Protein 3HCT (pdb70)

InterPro domains:
  IPR001293 Zinc finger, TRAF-type [PF02176] (204-261)
  IPR001293 Zinc finger, TRAF-type [PS50145] (151-192)
  IPR001293 Zinc finger, TRAF-type [PS50145] (204-258)
  IPR001841 Zinc finger, RING-type [PF13923] (69-107)
  IPR001841 Zinc finger, RING-type [PS50089] (70-109)
  IPR001841 Zinc finger, RING-type [SM00184] (70-108)
  IPR002083 MATH/TRAF domain [PS50144] (350-499)
  IPR002083 MATH/TRAF domain [SM00061] (355-482)
  IPR008974 TRAF-like [G3DSA:2.60.210.10] (304-502)
  IPR012227 TNF receptor-associated factor TRAF, metazoa [PIRSF015614] (44-505)
  IPR013083 Zinc finger, RING/FYVE/PHD-type [G3DSA:3.30.40.10] (50-160)
  IPR013083 Zinc finger, RING/FYVE/PHD-type [G3DSA:3.30.40.10] (161-210)
  IPR013083 Zinc finger, RING/FYVE/PHD-type [G3DSA:3.30.40.10] (211-270)
  IPR017907 Zinc finger, RING-type, conserved site [PS00518] (85-94)
  IPR027139 TNF receptor-associated factor 6, C3HC3D-type RING zinc finger [cd16643] (67-124)
  IPR037309 TNF receptor-associated factor 6, MATH domain [cd03776] (351-500)
  IPR041310 TNF receptor-associated factor 6, zinc finger 2 [PF18048] (157-183)
  IPR049342 TRAF1-6, MATH domain [PF21355] (373-496)

Sequence (252 aa):
QGYDVEFDPPLESKYECPICLMALREAVQTPCGHRFCKACIIKSIRDAGHKCPVDNEILLENQLFPDNFAKREILSLMVKCPNEGCLHKMELRHLEDHQAHCEFLPRRIIKETQRLLAEPVPGIKAEPDESNARYFHVVIAGPQDSPFEGGTFKLELFLPEEYPMAAPKVRFMTKIYHPNVDKLGRICLDILKDKWSPALQIRTVLLSIQALLSAPNPDDPLANDVAEQWKTNEAQAIETARAWTRLYAMNN

Structure (mmCIF, N/CA/C/O backbone):
data_3HCT
#
_entry.id   3HCT
#
_cell.length_a   38.985
_cell.length_b   42.798
_cell.length_c   49.118
_cell.angle_alpha   104.610
_cell.angle_beta   99.590
_cell.angle_gamma   108.600
#
_symmetry.space_group_name_H-M   'P 1'
#
loop_
_entity.id
_entity.type
_entity.pdbx_description
1 polymer 'TNF receptor-associated factor 6'
2 polymer 'Ubiquitin-conjugating enzyme E2 N'
3 non-polymer 'ZINC ION'
4 water water
#
loop_
_atom_site.group_PDB
_atom_site.id
_atom_site.type_symbol
_atom_site.label_atom_id
_atom_site.label_alt_id
_atom_site.label_comp_id
_atom_site.label_asym_id
_atom_site.label_entity_id
_atom_site.label_seq_id
_atom_site.pdbx_PDB_ins_code
_atom_site.Cartn_x
_atom_site.Cartn_y
_atom_site.Cartn_z
_atom_site.occupancy
_atom_site.B_iso_or_equiv
_atom_site.auth_seq_id
_atom_site.auth_comp_id
_atom_site.auth_asym_id
_atom_site.auth_atom_id
_atom_site.pdbx_PDB_model_num
ATOM 1 N N . GLN A 1 5 ? -20.744 19.887 18.932 1.00 45.18 54 GLN A N 1
ATOM 2 C CA . GLN A 1 5 ? -20.720 18.925 20.064 1.00 45.00 54 GLN A CA 1
ATOM 3 C C . GLN A 1 5 ? -20.312 17.521 19.618 1.00 43.80 54 GLN A C 1
ATOM 4 O O . GLN A 1 5 ? -20.738 16.529 20.208 1.00 44.64 54 GLN A O 1
ATOM 10 N N . GLY A 1 6 ? -19.490 17.442 18.575 1.00 41.08 55 GLY A N 1
ATOM 11 C CA . GLY A 1 6 ? -19.028 16.153 18.094 1.00 39.84 55 GLY A CA 1
ATOM 12 C C . GLY A 1 6 ? -17.814 15.690 18.884 1.00 39.49 55 GLY A C 1
ATOM 13 O O . GLY A 1 6 ? -17.454 16.301 19.891 1.00 40.10 55 GLY A O 1
ATOM 14 N N . TYR A 1 7 ? -17.172 14.620 18.428 1.00 39.63 56 TYR A N 1
ATOM 15 C CA . TYR A 1 7 ? -15.998 14.082 19.112 1.00 39.03 56 TYR A CA 1
ATOM 16 C C . TYR A 1 7 ? -14.755 14.927 18.865 1.00 39.58 56 TYR A C 1
ATOM 17 O O . TYR A 1 7 ? -14.200 14.926 17.765 1.00 38.50 56 TYR A O 1
ATOM 26 N N . ASP A 1 8 ? -14.312 15.633 19.901 1.00 39.69 57 ASP A N 1
ATOM 27 C CA . ASP A 1 8 ? -13.138 16.489 19.786 1.00 41.45 57 ASP A CA 1
ATOM 28 C C . ASP A 1 8 ? -11.853 15.823 20.280 1.00 41.96 57 ASP A C 1
ATOM 29 O O . ASP A 1 8 ? -11.353 16.115 21.370 1.00 40.99 57 ASP A O 1
ATOM 34 N N . VAL A 1 9 ? -11.333 14.921 19.456 1.00 42.48 58 VAL A N 1
ATOM 35 C CA . VAL A 1 9 ? -10.100 14.197 19.740 1.00 44.17 58 VAL A CA 1
ATOM 36 C C . VAL A 1 9 ? -9.436 13.990 18.390 1.00 45.44 58 VAL A C 1
ATOM 37 O O . VAL A 1 9 ? -10.113 14.003 17.364 1.00 45.49 58 VAL A O 1
ATOM 41 N N . GLU A 1 10 ? -8.120 13.809 18.366 1.00 47.43 59 GLU A N 1
ATOM 42 C CA . GLU A 1 10 ? -7.463 13.604 17.083 1.00 48.92 59 GLU A CA 1
ATOM 43 C C . GLU A 1 10 ? -7.411 12.127 16.723 1.00 48.11 59 GLU A C 1
ATOM 44 O O . GLU A 1 10 ? -6.959 11.293 17.508 1.00 49.60 59 GLU A O 1
ATOM 50 N N . PHE A 1 11 ? -7.900 11.816 15.527 1.00 45.46 60 PHE A N 1
ATOM 51 C CA . PHE A 1 11 ? -7.939 10.452 15.023 1.00 44.67 60 PHE A CA 1
ATOM 52 C C . PHE A 1 11 ? -6.641 10.086 14.312 1.00 45.21 60 PHE A C 1
ATOM 53 O O . PHE A 1 11 ? -5.863 10.959 13.932 1.00 45.12 60 PHE A O 1
ATOM 61 N N . ASP A 1 12 ? -6.417 8.790 14.134 1.00 46.34 61 ASP A N 1
ATOM 62 C CA . ASP A 1 12 ? -5.218 8.305 13.467 1.00 48.03 61 ASP A CA 1
ATOM 63 C C . ASP A 1 12 ? -5.521 7.076 12.621 1.00 47.48 61 ASP A C 1
ATOM 64 O O . ASP A 1 12 ? -5.817 6.007 13.149 1.00 48.53 61 ASP A O 1
ATOM 69 N N . PRO A 1 13 ? -5.446 7.213 11.288 1.00 47.62 62 PRO A N 1
ATOM 70 C CA . PRO A 1 13 ? -5.097 8.446 10.573 1.00 47.56 62 PRO A CA 1
ATOM 71 C C . PRO A 1 13 ? -6.170 9.527 10.701 1.00 47.54 62 PRO A C 1
ATOM 72 O O . PRO A 1 13 ? -7.211 9.308 11.325 1.00 49.38 62 PRO A O 1
ATOM 76 N N . PRO A 1 14 ? -5.921 10.713 10.123 1.00 45.25 63 PRO A N 1
ATOM 77 C CA . PRO A 1 14 ? -6.879 11.818 10.182 1.00 43.30 63 PRO A CA 1
ATOM 78 C C . PRO A 1 14 ? -8.317 11.393 9.879 1.00 40.90 63 PRO A C 1
ATOM 79 O O . PRO A 1 14 ? -8.557 10.466 9.104 1.00 39.91 63 PRO A O 1
ATOM 83 N N . LEU A 1 15 ? -9.268 12.074 10.509 1.00 39.21 64 LEU A N 1
ATOM 84 C CA . LEU A 1 15 ? -10.684 11.783 10.310 1.00 37.14 64 LEU A CA 1
ATOM 85 C C . LEU A 1 15 ? -11.065 12.050 8.861 1.00 36.42 64 LEU A C 1
ATOM 86 O O . LEU A 1 15 ? -10.804 13.133 8.336 1.00 36.52 64 LEU A O 1
ATOM 91 N N . GLU A 1 16 ? -11.668 11.061 8.212 1.00 35.70 65 GLU A N 1
ATOM 92 C CA . GLU A 1 16 ? -12.107 11.238 6.838 1.00 36.47 65 GLU A CA 1
ATOM 93 C C . GLU A 1 16 ? -13.249 12.248 6.875 1.00 35.86 65 GLU A C 1
ATOM 94 O O . GLU A 1 16 ? -14.059 12.242 7.809 1.00 31.79 65 GLU A O 1
ATOM 100 N N . SER A 1 17 ? -13.317 13.103 5.860 1.00 34.14 66 SER A N 1
ATOM 101 C CA . SER A 1 17 ? -14.353 14.125 5.796 1.00 34.14 66 SER A CA 1
ATOM 102 C C . SER A 1 17 ? -15.762 13.542 5.893 1.00 33.04 66 SER A C 1
ATOM 103 O O . SER A 1 17 ? -16.661 14.169 6.453 1.00 30.06 66 SER A O 1
ATOM 106 N N . LYS A 1 18 ? -15.941 12.336 5.357 1.00 32.42 67 LYS A N 1
ATOM 107 C CA . LYS A 1 18 ? -17.239 11.666 5.371 1.00 32.66 67 LYS A CA 1
ATOM 108 C C . LYS A 1 18 ? -17.829 11.603 6.776 1.00 31.78 67 LYS A C 1
ATOM 109 O O . LYS A 1 18 ? -19.045 11.652 6.940 1.00 31.07 67 LYS A O 1
ATOM 115 N N . TYR A 1 19 ? -16.967 11.483 7.783 1.00 29.73 68 TYR A N 1
ATOM 116 C CA . TYR A 1 19 ? -17.422 11.406 9.165 1.00 28.55 68 TYR A CA 1
ATOM 117 C C . TYR A 1 19 ? -17.295 12.737 9.899 1.00 27.07 68 TYR A C 1
ATOM 118 O O . TYR A 1 19 ? -17.502 12.805 11.109 1.00 26.61 68 TYR A O 1
ATOM 127 N N . GLU A 1 20 ? -16.944 13.797 9.186 1.00 26.57 69 GLU A N 1
ATOM 128 C CA . GLU A 1 20 ? -16.810 15.096 9.841 1.00 25.96 69 GLU A CA 1
ATOM 129 C C . GLU A 1 20 ? -18.132 15.860 9.776 1.00 24.43 69 GLU A C 1
ATOM 130 O O . GLU A 1 20 ? -18.717 15.995 8.709 1.00 23.41 69 GLU A O 1
ATOM 136 N N . CYS A 1 21 ? -18.601 16.349 10.923 1.00 23.35 70 CYS A N 1
ATOM 137 C CA . CYS A 1 21 ? -19.843 17.113 10.977 1.00 21.39 70 CYS A CA 1
ATOM 138 C C . CYS A 1 21 ? -19.579 18.488 10.349 1.00 21.83 70 CYS A C 1
ATOM 139 O O . CYS A 1 21 ? -18.642 19.184 10.743 1.00 20.92 70 CYS A O 1
ATOM 142 N N . PRO A 1 22 ? -20.387 18.890 9.348 1.00 23.12 71 PRO A N 1
ATOM 143 C CA . PRO A 1 22 ? -20.170 20.200 8.721 1.00 22.44 71 PRO A CA 1
ATOM 144 C C . PRO A 1 22 ? -20.474 21.390 9.636 1.00 22.84 71 PRO A C 1
ATOM 145 O O . PRO A 1 22 ? -20.130 22.527 9.312 1.00 23.08 71 PRO A O 1
ATOM 149 N N . ILE A 1 23 ? -21.125 21.133 10.768 1.00 24.35 72 ILE A N 1
ATOM 150 C CA . ILE A 1 23 ? -21.483 22.205 11.699 1.00 25.69 72 ILE A CA 1
ATOM 151 C C . ILE A 1 23 ? -20.414 22.457 12.760 1.00 25.52 72 ILE A C 1
ATOM 152 O O . ILE A 1 23 ? -19.949 23.582 12.933 1.00 24.98 72 ILE A O 1
ATOM 157 N N . CYS A 1 24 ? -20.014 21.409 13.466 1.00 23.99 73 CYS A N 1
ATOM 158 C CA . CYS A 1 24 ? -19.023 21.571 14.518 1.00 25.72 73 CYS A CA 1
ATOM 159 C C . CYS A 1 24 ? -17.604 21.236 14.063 1.00 24.62 73 CYS A C 1
ATOM 160 O O . CYS A 1 24 ? -16.645 21.589 14.728 1.00 26.87 73 CYS A O 1
ATOM 163 N N . LEU A 1 25 ? -17.490 20.570 12.922 1.00 24.39 74 LEU A N 1
ATOM 164 C CA . LEU A 1 25 ? -16.206 20.149 12.360 1.00 26.58 74 LEU A CA 1
ATOM 165 C C . LEU A 1 25 ? -15.520 19.049 13.170 1.00 28.19 74 LEU A C 1
ATOM 166 O O . LEU A 1 25 ? -14.310 18.840 13.049 1.00 27.49 74 LEU A O 1
ATOM 171 N N . MET A 1 26 ? -16.303 18.348 13.986 1.00 27.98 75 MET A N 1
ATOM 172 C CA . MET A 1 26 ? -15.797 17.245 14.798 1.00 28.90 75 MET A CA 1
ATOM 173 C C . MET A 1 26 ? -16.413 15.937 14.295 1.00 28.82 75 MET A C 1
ATOM 174 O O . MET A 1 26 ? -17.339 15.947 13.480 1.00 27.78 75 MET A O 1
ATOM 179 N N . ALA A 1 27 ? -15.908 14.813 14.794 1.00 27.94 76 ALA A N 1
ATOM 180 C CA . ALA A 1 27 ? -16.421 13.508 14.391 1.00 26.63 76 ALA A CA 1
ATOM 181 C C . ALA A 1 27 ? -17.875 13.409 14.832 1.00 23.69 76 ALA A C 1
ATOM 182 O O . ALA A 1 27 ? -18.220 13.762 15.952 1.00 25.64 76 ALA A O 1
ATOM 184 N N . LEU A 1 28 ? -18.725 12.933 13.936 1.00 24.63 77 LEU A N 1
ATOM 185 C CA . LEU A 1 28 ? -20.151 12.796 14.210 1.00 24.35 77 LEU A CA 1
ATOM 186 C C . LEU A 1 28 ? -20.470 12.097 15.532 1.00 25.24 77 LEU A C 1
ATOM 187 O O . LEU A 1 28 ? -20.057 10.960 15.748 1.00 25.34 77 LEU A O 1
ATOM 192 N N . ARG A 1 29 ? -21.202 12.785 16.409 1.00 26.57 78 ARG A N 1
ATOM 193 C CA . ARG A 1 29 ? -21.618 12.223 17.691 1.00 28.25 78 ARG A CA 1
ATOM 194 C C . ARG A 1 29 ? -23.122 11.967 17.567 1.00 29.11 78 ARG A C 1
ATOM 195 O O . ARG A 1 29 ? -23.906 12.903 17.361 1.00 28.67 78 ARG A O 1
ATOM 203 N N . GLU A 1 30 ? -23.510 10.701 17.696 1.00 28.50 79 GLU A N 1
ATOM 204 C CA . 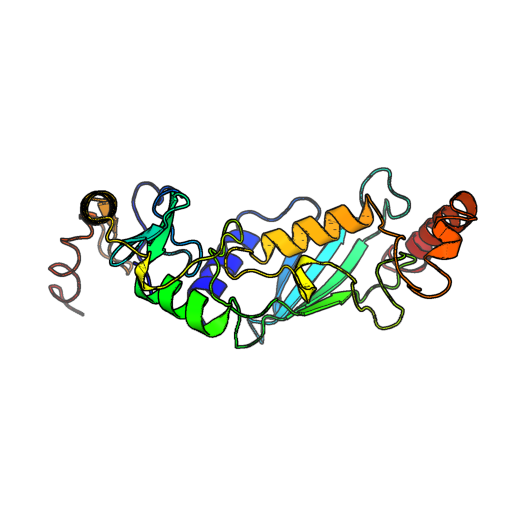GLU A 1 30 ? -24.902 10.284 17.548 1.00 29.53 79 GLU A CA 1
ATOM 205 C C . GLU A 1 30 ? -25.317 10.727 16.154 1.00 27.66 79 GLU A C 1
ATOM 206 O O . GLU A 1 30 ? -26.268 11.492 15.969 1.00 27.66 79 GLU A O 1
ATOM 212 N N . ALA A 1 31 ? -24.571 10.233 15.176 1.00 25.24 80 ALA A N 1
ATOM 213 C CA . ALA A 1 31 ? -24.780 10.566 13.778 1.00 25.73 80 ALA A CA 1
ATOM 214 C C . ALA A 1 31 ? -26.197 10.354 13.275 1.00 25.17 80 ALA A C 1
ATOM 215 O O . ALA A 1 31 ? -26.844 9.348 13.578 1.00 25.26 80 ALA A O 1
ATOM 217 N N . VAL A 1 32 ? -26.666 11.329 12.505 1.00 23.63 81 VAL A N 1
ATOM 218 C CA . VAL A 1 32 ? -27.981 11.271 11.893 1.00 25.01 81 VAL A CA 1
ATOM 219 C C . VAL A 1 32 ? -27.746 11.645 10.438 1.00 24.73 81 VAL A C 1
ATOM 220 O O . VAL A 1 32 ? -26.742 12.280 10.112 1.00 24.60 81 VAL A O 1
ATOM 224 N N . GLN A 1 33 ? -28.659 11.236 9.567 1.00 24.45 82 GLN A N 1
ATOM 225 C CA . GLN A 1 33 ? -28.534 11.523 8.148 1.00 25.60 82 GLN A CA 1
ATOM 226 C C . GLN A 1 33 ? -29.836 12.128 7.650 1.00 24.93 82 GLN A C 1
ATOM 227 O O . GLN A 1 33 ? -30.894 11.929 8.249 1.00 23.83 82 GLN A O 1
ATOM 233 N N . THR A 1 34 ? -29.756 12.877 6.560 1.00 23.38 83 THR A N 1
ATOM 234 C CA . THR A 1 34 ? -30.942 13.501 6.015 1.00 23.30 83 THR A CA 1
ATOM 235 C C . THR A 1 34 ? -31.407 12.778 4.758 1.00 24.20 83 THR A C 1
ATOM 236 O O . THR A 1 34 ? -30.678 11.971 4.187 1.00 20.06 83 THR A O 1
ATOM 240 N N . PRO A 1 35 ? -32.649 13.041 4.328 1.00 25.17 84 PRO A N 1
ATOM 241 C CA . PRO A 1 35 ? -33.160 12.391 3.119 1.00 25.73 84 PRO A CA 1
ATOM 242 C C . PRO A 1 35 ? -32.264 12.736 1.921 1.00 24.75 84 PRO A C 1
ATOM 243 O O . PRO A 1 35 ? -32.152 11.962 0.972 1.00 25.71 84 PRO A O 1
ATOM 247 N N . CYS A 1 36 ? -31.616 13.895 1.981 1.00 24.90 85 CYS A N 1
ATOM 248 C CA . CYS A 1 36 ? -30.730 14.327 0.899 1.00 25.53 85 CYS A CA 1
ATOM 249 C C . CYS A 1 36 ? -29.322 13.745 0.995 1.00 25.37 85 CYS A C 1
ATOM 250 O O . CYS A 1 36 ? -28.419 14.161 0.265 1.00 24.17 85 CYS A O 1
ATOM 253 N N . GLY A 1 37 ? -29.145 12.779 1.896 1.00 25.73 86 GLY A N 1
ATOM 254 C CA . GLY A 1 37 ? -27.861 12.113 2.049 1.00 24.06 86 GLY A CA 1
ATOM 255 C C . GLY A 1 37 ? -26.768 12.745 2.895 1.00 24.42 86 GLY A C 1
ATOM 256 O O . GLY A 1 37 ? -25.633 12.265 2.883 1.00 26.53 86 GLY A O 1
ATOM 257 N N . HIS A 1 38 ? -27.069 13.804 3.636 1.00 23.12 87 HIS A N 1
ATOM 258 C CA . HIS A 1 38 ? -26.026 14.425 4.448 1.00 20.83 87 HIS A CA 1
ATOM 259 C C . HIS A 1 38 ? -26.051 14.017 5.920 1.00 20.34 87 HIS A C 1
ATOM 260 O O . HIS A 1 38 ? -27.107 13.727 6.478 1.00 20.57 87 HIS A O 1
ATOM 267 N N . ARG A 1 39 ? -24.867 13.979 6.530 1.00 22.29 88 ARG A N 1
ATOM 268 C CA . ARG A 1 39 ? -24.707 13.568 7.925 1.00 22.99 88 ARG A CA 1
ATOM 269 C C . ARG A 1 39 ? -24.281 14.680 8.884 1.00 20.74 88 ARG A C 1
ATOM 270 O O . ARG A 1 39 ? -23.501 15.568 8.533 1.00 21.09 88 ARG A O 1
ATOM 278 N N . PHE A 1 40 ? -24.771 14.586 10.114 1.00 20.45 89 PHE A N 1
ATOM 279 C CA . PHE A 1 40 ? -24.467 15.560 11.153 1.00 22.11 89 PHE A CA 1
ATOM 280 C C . PHE A 1 40 ? -24.578 14.924 12.535 1.00 23.55 89 PHE A C 1
ATOM 281 O O . PHE A 1 40 ? -25.083 13.811 12.687 1.00 23.70 89 PHE A O 1
ATOM 289 N N . CYS A 1 41 ? -24.090 15.652 13.535 1.00 23.70 90 CYS A N 1
ATOM 290 C CA . CYS A 1 41 ? -24.225 15.238 14.916 1.00 22.65 90 CYS A CA 1
ATOM 291 C C . CYS A 1 41 ? -25.711 15.533 15.111 1.00 23.67 90 CYS A C 1
ATOM 292 O O . CYS A 1 41 ? -26.209 16.514 14.562 1.00 20.83 90 CYS A O 1
ATOM 295 N N . LYS A 1 42 ? -26.414 14.705 15.876 1.00 24.02 91 LYS A N 1
ATOM 296 C CA . LYS A 1 42 ? -27.841 14.919 16.107 1.00 25.94 91 LYS A CA 1
ATOM 297 C C . LYS A 1 42 ? -28.118 16.321 16.651 1.00 26.63 91 LYS A C 1
ATOM 298 O O . LYS A 1 42 ? -28.957 17.051 16.120 1.00 25.28 91 LYS A O 1
ATOM 304 N N . ALA A 1 43 ? -27.396 16.688 17.705 1.00 28.30 92 ALA A N 1
ATOM 305 C CA . ALA A 1 43 ? -27.557 17.989 18.355 1.00 28.52 92 ALA A CA 1
ATOM 306 C C . ALA A 1 43 ? -27.205 19.162 17.448 1.00 29.18 92 ALA A C 1
ATOM 307 O O . ALA A 1 43 ? -27.845 20.208 17.509 1.00 29.57 92 ALA A O 1
ATOM 309 N N . CYS A 1 44 ? -26.185 18.993 16.610 1.00 27.23 93 CYS A N 1
ATOM 310 C CA . CYS A 1 44 ? -25.784 20.061 15.703 1.00 26.03 93 CYS A CA 1
ATOM 311 C C . CYS A 1 44 ? -26.838 20.349 14.637 1.00 25.55 93 CYS A C 1
ATOM 312 O O . CYS A 1 44 ? -27.181 21.509 14.396 1.00 26.51 93 CYS A O 1
ATOM 315 N N . ILE A 1 45 ? -27.364 19.311 13.996 1.00 22.11 94 ILE A N 1
ATOM 316 C CA . ILE A 1 45 ? -28.357 19.559 12.959 1.00 22.50 94 ILE A CA 1
ATOM 317 C C . ILE A 1 45 ? -29.674 20.098 13.543 1.00 23.39 94 ILE A C 1
ATOM 318 O O . ILE A 1 45 ? -30.342 20.916 12.916 1.00 23.36 94 ILE A O 1
ATOM 323 N N . ILE A 1 46 ? -30.036 19.648 14.740 1.00 25.10 95 ILE A N 1
ATOM 324 C CA . ILE A 1 46 ? -31.249 20.134 15.390 1.00 27.15 95 ILE A CA 1
ATOM 325 C C . ILE A 1 46 ? -31.044 21.627 15.655 1.00 28.23 95 ILE A C 1
ATOM 326 O O . ILE A 1 46 ? -31.912 22.452 15.362 1.00 25.41 95 ILE A O 1
ATOM 331 N N . LYS A 1 47 ? -29.875 21.972 16.191 1.00 28.94 96 LYS A N 1
ATOM 332 C CA . LYS A 1 47 ? -29.569 23.368 16.464 1.00 28.47 96 LYS A CA 1
ATOM 333 C C . LYS A 1 47 ? -29.614 24.177 15.166 1.00 29.62 96 LYS A C 1
ATOM 334 O O . LYS A 1 47 ? -30.230 25.242 15.112 1.00 29.30 96 LYS A O 1
ATOM 340 N N . SER A 1 48 ? -28.962 23.677 14.119 1.00 28.17 97 SER A N 1
ATOM 341 C CA . SER A 1 48 ? -28.950 24.379 12.837 1.00 28.34 97 SER A CA 1
ATOM 342 C C . SER A 1 48 ? -30.378 24.605 12.333 1.00 29.71 97 SER A C 1
ATOM 343 O O . SER A 1 48 ? -30.724 25.686 11.856 1.00 27.10 97 SER A O 1
ATOM 346 N N . ILE A 1 49 ? -31.206 23.572 12.436 1.00 30.85 98 ILE A N 1
ATOM 347 C CA . ILE A 1 49 ? -32.588 23.670 11.994 1.00 32.36 98 ILE A CA 1
ATOM 348 C C . ILE A 1 49 ? -33.317 24.774 12.760 1.00 33.83 98 ILE A C 1
ATOM 349 O O . ILE A 1 49 ? -34.044 25.569 12.169 1.00 34.89 98 ILE A O 1
ATOM 354 N N . ARG A 1 50 ? -33.098 24.831 14.069 1.00 36.74 99 ARG A N 1
ATOM 355 C CA . ARG A 1 50 ? -33.750 25.823 14.924 1.00 40.53 99 ARG A CA 1
ATOM 356 C C . ARG A 1 50 ? -33.218 27.250 14.809 1.00 40.75 99 ARG A C 1
ATOM 357 O O . ARG A 1 50 ? -33.979 28.213 14.942 1.00 39.37 99 ARG A O 1
ATOM 365 N N . ASP A 1 51 ? -31.918 27.394 14.572 1.00 39.51 100 ASP A N 1
ATOM 366 C CA . ASP A 1 51 ? -31.321 28.721 14.476 1.00 39.28 100 ASP A CA 1
ATOM 367 C C . ASP A 1 51 ? -31.050 29.211 13.059 1.00 38.61 100 ASP A C 1
ATOM 368 O O . ASP A 1 51 ? -31.037 30.416 12.815 1.00 38.58 100 ASP A O 1
ATOM 373 N N . ALA A 1 52 ? -30.834 28.285 12.129 1.00 36.63 101 ALA A N 1
ATOM 374 C CA . ALA A 1 52 ? -30.537 28.659 10.747 1.00 37.48 101 ALA A CA 1
ATOM 375 C C . ALA A 1 52 ? -31.673 28.360 9.769 1.00 36.23 101 ALA A C 1
ATOM 376 O O . ALA A 1 52 ? -31.583 28.692 8.587 1.00 38.54 101 ALA A O 1
ATOM 378 N N . GLY A 1 53 ? -32.735 27.729 10.257 1.00 34.56 102 GLY A N 1
ATOM 379 C CA . GLY A 1 53 ? -33.862 27.422 9.394 1.00 33.16 102 GLY A CA 1
ATOM 380 C C . GLY A 1 53 ? -34.000 25.946 9.068 1.00 33.23 102 GLY A C 1
ATOM 381 O O . GLY A 1 53 ? -33.049 25.169 9.227 1.00 31.06 102 GLY A O 1
ATOM 382 N N . HIS A 1 54 ? -35.187 25.562 8.604 1.00 29.31 103 HIS A N 1
ATOM 383 C CA . HIS A 1 54 ? -35.471 24.176 8.257 1.00 28.41 103 HIS A CA 1
ATOM 384 C C . HIS A 1 54 ? -34.921 23.787 6.896 1.00 27.55 103 HIS A C 1
ATOM 385 O O . HIS A 1 54 ? -35.668 23.541 5.951 1.00 25.84 103 HIS A O 1
ATOM 392 N N . LYS A 1 55 ? -33.600 23.711 6.815 1.00 28.63 104 LYS A N 1
ATOM 393 C CA . LYS A 1 55 ? -32.929 23.362 5.571 1.00 28.49 104 LYS A CA 1
ATOM 394 C C . LYS A 1 55 ? -31.636 22.616 5.846 1.00 27.07 104 LYS A C 1
ATOM 395 O O . LYS A 1 55 ? -31.031 22.790 6.900 1.00 23.02 104 LYS A O 1
ATOM 401 N N . CYS A 1 56 ? -31.220 21.778 4.899 1.00 23.40 105 CYS A N 1
ATOM 402 C CA . CYS A 1 56 ? -29.961 21.073 5.056 1.00 23.39 105 CYS A CA 1
ATOM 403 C C . CYS A 1 56 ? -28.911 22.130 4.740 1.00 24.48 105 CYS A C 1
ATOM 404 O O . CYS A 1 56 ? -28.882 22.667 3.634 1.00 24.77 105 CYS A O 1
ATOM 407 N N . PRO A 1 57 ? -28.025 22.435 5.698 1.00 25.62 106 PRO A N 1
ATOM 408 C CA . PRO A 1 57 ? -27.004 23.455 5.432 1.00 26.65 106 PRO A CA 1
ATOM 409 C C . PRO A 1 57 ? -26.060 23.186 4.256 1.00 26.90 106 PRO A C 1
ATOM 410 O O . PRO A 1 57 ? -25.521 24.118 3.679 1.00 26.26 106 PRO A O 1
ATOM 414 N N . VAL A 1 58 ? -25.879 21.923 3.881 1.00 28.31 107 VAL A N 1
ATOM 415 C CA . VAL A 1 58 ? -24.983 21.589 2.773 1.00 28.16 107 VAL A CA 1
ATOM 416 C C . VAL A 1 58 ? -25.563 21.927 1.401 1.00 29.43 107 VAL A C 1
ATOM 417 O O . VAL A 1 58 ? -24.895 22.552 0.584 1.00 30.51 107 VAL A O 1
ATOM 421 N N . ASP A 1 59 ? -26.807 21.538 1.145 1.00 30.32 108 ASP A N 1
ATOM 422 C CA . ASP A 1 59 ? -27.398 21.809 -0.162 1.00 30.87 108 ASP A CA 1
ATOM 423 C C . ASP A 1 59 ? -28.654 22.681 -0.162 1.00 31.08 108 ASP A C 1
ATOM 424 O O . ASP A 1 59 ? -29.244 22.917 -1.217 1.00 31.68 108 ASP A O 1
ATOM 429 N N . ASN A 1 60 ? -29.051 23.172 1.008 1.00 30.48 109 ASN A N 1
ATOM 430 C CA . ASN A 1 60 ? -30.234 24.023 1.123 1.00 32.68 109 ASN A CA 1
ATOM 431 C C . ASN A 1 60 ? -31.563 23.317 0.836 1.00 31.68 109 ASN A C 1
ATOM 432 O O . ASN A 1 60 ? -32.555 23.978 0.535 1.00 31.11 109 ASN A O 1
ATOM 437 N N . GLU A 1 61 ? -31.587 21.989 0.913 1.00 30.81 110 GLU A N 1
ATOM 438 C CA . GLU A 1 61 ? -32.830 21.248 0.686 1.00 30.87 110 GLU A CA 1
ATOM 439 C C . GLU A 1 61 ? -33.710 21.458 1.918 1.00 27.42 110 GLU A C 1
ATOM 440 O O . GLU A 1 61 ? -33.200 21.597 3.031 1.00 26.69 110 GLU A O 1
ATOM 446 N N . ILE A 1 62 ? -35.024 21.491 1.729 1.00 27.45 111 ILE A N 1
ATOM 447 C CA . ILE A 1 62 ? -35.932 21.648 2.860 1.00 27.28 111 ILE A CA 1
ATOM 448 C C . ILE A 1 62 ? -35.652 20.494 3.810 1.00 27.44 111 ILE A C 1
ATOM 449 O O . ILE A 1 62 ? -35.515 19.352 3.376 1.00 25.87 111 ILE A O 1
ATOM 454 N N . LEU A 1 63 ? -35.572 20.786 5.105 1.00 25.86 112 LEU A N 1
ATOM 455 C CA . LEU A 1 63 ? -35.282 19.749 6.085 1.00 25.29 112 LEU A CA 1
ATOM 456 C C . LEU A 1 63 ? -36.134 19.922 7.323 1.00 28.21 112 LEU A C 1
ATOM 457 O O . LEU A 1 63 ? -36.151 21.000 7.930 1.00 26.93 112 LEU A O 1
ATOM 462 N N . LEU A 1 64 ? -36.848 18.861 7.687 1.00 28.37 113 LEU A N 1
ATOM 463 C CA . LEU A 1 64 ? -37.705 18.881 8.865 1.00 29.88 113 LEU A CA 1
ATOM 464 C C . LEU A 1 64 ? -37.130 17.923 9.906 1.00 30.83 113 LEU A C 1
ATOM 465 O O . LEU A 1 64 ? -36.492 16.926 9.565 1.00 30.88 113 LEU A O 1
ATOM 470 N N . GLU A 1 65 ? -37.370 18.223 11.174 1.00 31.41 114 GLU A N 1
ATOM 471 C CA . GLU A 1 65 ? -36.863 17.401 12.257 1.00 33.14 114 GLU A CA 1
ATOM 472 C C . GLU A 1 65 ? -37.307 15.942 12.145 1.00 32.33 114 GLU A C 1
ATOM 473 O O . GLU A 1 65 ? -36.525 15.025 12.413 1.00 31.10 114 GLU A O 1
ATOM 479 N N . ASN A 1 66 ? -38.554 15.725 11.736 1.00 31.40 115 ASN A N 1
ATOM 480 C CA . ASN A 1 66 ? -39.080 14.369 11.624 1.00 32.36 115 ASN A CA 1
ATOM 481 C C . ASN A 1 66 ? -38.433 13.562 10.498 1.00 30.83 115 ASN A C 1
ATOM 482 O O . ASN A 1 66 ? -38.674 12.360 10.367 1.00 30.25 115 ASN A O 1
ATOM 487 N N . GLN A 1 67 ? -37.608 14.227 9.695 1.00 30.73 116 GLN A N 1
ATOM 488 C CA . GLN A 1 67 ? -36.930 13.578 8.577 1.00 31.65 116 GLN A CA 1
ATOM 489 C C . GLN A 1 67 ? -35.503 13.157 8.906 1.00 32.78 116 GLN A C 1
ATOM 490 O O . GLN A 1 67 ? -34.827 12.540 8.082 1.00 33.32 116 GLN A O 1
ATOM 496 N N . LEU A 1 68 ? -35.036 13.518 10.095 1.00 31.74 117 LEU A N 1
ATOM 497 C CA . LEU A 1 68 ? -33.699 13.140 10.521 1.00 31.71 117 LEU A CA 1
ATOM 498 C C . LEU A 1 68 ? -33.783 11.688 10.958 1.00 32.08 117 LEU A C 1
ATOM 499 O O . LEU A 1 68 ? -34.710 11.308 11.682 1.00 34.15 117 LEU A O 1
ATOM 504 N N . PHE A 1 69 ? -32.849 10.863 10.511 1.00 31.04 118 PHE A N 1
ATOM 505 C CA . PHE A 1 69 ? -32.872 9.479 10.950 1.00 31.73 118 PHE A CA 1
ATOM 506 C C . PHE A 1 69 ? -31.489 9.033 11.382 1.00 30.81 118 PHE A C 1
ATOM 507 O O . PHE A 1 69 ? -30.474 9.513 10.870 1.00 28.66 118 PHE A O 1
ATOM 515 N N . PRO A 1 70 ? -31.432 8.124 12.363 1.00 32.00 119 PRO A N 1
ATOM 516 C CA . PRO A 1 70 ? -30.171 7.606 12.890 1.00 31.59 119 PRO A CA 1
ATOM 517 C C . PRO A 1 70 ? -29.305 6.966 11.819 1.00 30.31 119 PRO A C 1
ATOM 518 O O . PRO A 1 70 ? -29.807 6.347 10.879 1.00 29.53 119 PRO A O 1
ATOM 522 N N . ASP A 1 71 ? -27.999 7.140 11.948 1.00 29.16 120 ASP A N 1
ATOM 523 C CA . ASP A 1 71 ? -27.080 6.523 11.006 1.00 30.79 120 ASP A CA 1
ATOM 524 C C . ASP A 1 71 ? -26.183 5.632 11.853 1.00 31.80 120 ASP A C 1
ATOM 525 O O . ASP A 1 71 ? -24.996 5.910 12.030 1.00 31.43 120 ASP A O 1
ATOM 530 N N . ASN A 1 72 ? -26.777 4.572 12.394 1.00 34.23 121 ASN A N 1
ATOM 531 C CA . ASN A 1 72 ? -26.061 3.626 13.242 1.00 34.90 121 ASN A CA 1
ATOM 532 C C . ASN A 1 72 ? -24.857 3.007 12.542 1.00 35.40 121 ASN A C 1
ATOM 533 O O . ASN A 1 72 ? -23.918 2.569 13.200 1.00 37.27 121 ASN A O 1
ATOM 538 N N . PHE A 1 73 ? -24.882 2.967 11.214 1.00 35.35 122 PHE A N 1
ATOM 539 C CA . PHE A 1 73 ? -23.761 2.407 10.466 1.00 36.30 122 PHE A CA 1
ATOM 540 C C . PHE A 1 73 ? -22.545 3.312 10.622 1.00 37.18 122 PHE A C 1
ATOM 541 O O . PHE A 1 73 ? -21.449 2.845 10.943 1.00 37.70 122 PHE A O 1
ATOM 549 N N . ALA A 1 74 ? -22.740 4.611 10.401 1.00 35.48 123 ALA A N 1
ATOM 550 C CA . ALA A 1 74 ? -21.656 5.574 10.539 1.00 33.20 123 ALA A CA 1
ATOM 551 C C . ALA A 1 74 ? -21.232 5.624 12.004 1.00 32.76 123 ALA A C 1
ATOM 552 O O . ALA A 1 74 ? -20.042 5.652 12.320 1.00 32.46 123 ALA A O 1
ATOM 554 N N . LYS A 1 75 ? -22.216 5.629 12.898 1.00 30.55 124 LYS A N 1
ATOM 555 C CA . LYS A 1 75 ? -21.942 5.666 14.328 1.00 30.77 124 LYS A CA 1
ATOM 556 C C . LYS A 1 75 ? -21.028 4.512 14.731 1.00 31.57 124 LYS A C 1
ATOM 557 O O . LYS A 1 75 ? -20.071 4.697 15.484 1.00 29.96 124 LYS A O 1
ATOM 563 N N . ARG A 1 76 ? -21.338 3.323 14.223 1.00 33.43 125 ARG A N 1
ATOM 564 C CA . ARG A 1 76 ? -20.560 2.123 14.521 1.00 36.04 125 ARG A CA 1
ATOM 565 C C . ARG A 1 76 ? -19.125 2.273 14.025 1.00 35.16 125 ARG A C 1
ATOM 566 O O . ARG A 1 76 ? -18.175 1.979 14.752 1.00 33.32 125 ARG A O 1
ATOM 574 N N . GLU A 1 77 ? -18.978 2.744 12.789 1.00 36.61 126 GLU A N 1
ATOM 575 C CA . GLU A 1 77 ? -17.662 2.940 12.184 1.00 37.12 126 GLU A CA 1
ATOM 576 C C . GLU A 1 77 ? -16.813 3.952 12.960 1.00 35.39 126 GLU A C 1
ATOM 577 O O . GLU A 1 77 ? -15.644 3.700 13.256 1.00 36.96 126 GLU A O 1
ATOM 583 N N . ILE A 1 78 ? -17.404 5.099 13.277 1.00 31.60 127 ILE A N 1
ATOM 584 C CA . ILE A 1 78 ? -16.711 6.151 14.018 1.00 30.24 127 ILE A CA 1
ATOM 585 C C . ILE A 1 78 ? -16.204 5.644 15.369 1.00 30.08 127 ILE A C 1
ATOM 586 O O . ILE A 1 78 ? -15.050 5.876 15.742 1.00 31.04 127 ILE A O 1
ATOM 591 N N . LEU A 1 79 ? -17.071 4.950 16.096 1.00 28.77 128 LEU A N 1
ATOM 592 C CA . LEU A 1 79 ? -16.721 4.411 17.400 1.00 30.26 128 LEU A CA 1
ATOM 593 C C . LEU A 1 79 ? -15.574 3.404 17.335 1.00 32.74 128 LEU A C 1
ATOM 594 O O . LEU A 1 79 ? -14.935 3.127 18.351 1.00 34.69 128 LEU A O 1
ATOM 599 N N . SER A 1 80 ? -15.313 2.865 16.146 1.00 32.35 129 SER A N 1
ATOM 600 C CA . SER A 1 80 ? -14.241 1.892 15.971 1.00 34.37 129 SER A CA 1
ATOM 601 C C . SER A 1 80 ? -12.953 2.490 15.416 1.00 35.07 129 SER A C 1
ATOM 602 O O . SER A 1 80 ? -11.990 1.768 15.169 1.00 34.39 129 SER A O 1
ATOM 605 N N . LEU A 1 81 ? -12.942 3.807 15.226 1.00 33.78 130 LEU A N 1
ATOM 606 C CA . LEU A 1 81 ? -11.768 4.498 14.718 1.00 34.80 130 LEU A CA 1
ATOM 607 C C . LEU A 1 81 ? -10.728 4.646 15.828 1.00 36.73 130 LEU A C 1
ATOM 608 O O . LEU A 1 81 ? -11.075 4.811 17.004 1.00 35.09 130 LEU A O 1
ATOM 613 N N . MET A 1 82 ? -9.454 4.596 15.451 1.00 38.66 131 MET A N 1
ATOM 614 C CA . MET A 1 82 ? -8.369 4.750 16.414 1.00 41.37 131 MET A CA 1
ATOM 615 C C . MET A 1 82 ? -8.164 6.219 16.786 1.00 42.44 131 MET A C 1
ATOM 616 O O . MET A 1 82 ? -8.119 7.089 15.915 1.00 40.59 131 MET A O 1
ATOM 621 N N . VAL A 1 83 ? -8.045 6.481 18.085 1.00 45.30 132 VAL A N 1
ATOM 622 C CA . VAL A 1 83 ? -7.840 7.834 18.600 1.00 49.71 132 VAL A CA 1
ATOM 623 C C . VAL A 1 83 ? -6.641 7.864 19.553 1.00 52.64 132 VAL A C 1
ATOM 624 O O . VAL A 1 83 ? -6.183 6.819 20.015 1.00 53.43 132 VAL A O 1
ATOM 628 N N . LYS A 1 84 ? -6.139 9.062 19.844 1.00 55.38 133 LYS A N 1
ATOM 629 C CA . LYS A 1 84 ? -5.000 9.229 20.742 1.00 58.77 133 LYS A CA 1
ATOM 630 C C . LYS A 1 84 ? -5.380 10.032 21.991 1.00 61.57 133 LYS A C 1
ATOM 631 O O . LYS A 1 84 ? -6.270 10.883 21.941 1.00 62.06 133 LYS A O 1
ATOM 637 N N . CYS A 1 85 ? -4.704 9.753 23.105 1.00 64.18 134 CYS A N 1
ATOM 638 C CA . CYS A 1 85 ? -4.967 10.440 24.370 1.00 67.65 134 CYS A CA 1
ATOM 639 C C . CYS A 1 85 ? -4.835 11.956 24.237 1.00 69.39 134 CYS A C 1
ATOM 640 O O . CYS A 1 85 ? -3.871 12.456 23.655 1.00 69.67 134 CYS A O 1
ATOM 643 N N . PRO A 1 86 ? -5.806 12.705 24.787 1.00 71.13 135 PRO A N 1
ATOM 644 C CA . PRO A 1 86 ? -5.839 14.171 24.751 1.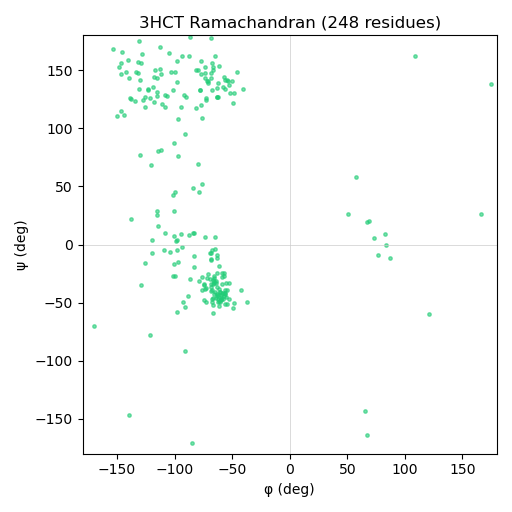00 73.04 135 PRO A CA 1
ATOM 645 C C . PRO A 1 86 ? -4.890 14.883 25.717 1.00 74.74 135 PRO A C 1
ATOM 646 O O . PRO A 1 86 ? -5.315 15.752 26.479 1.00 74.88 135 PRO A O 1
ATOM 650 N N . ASN A 1 87 ? -3.610 14.520 25.678 1.00 76.86 136 ASN A N 1
ATOM 651 C CA . ASN A 1 87 ? -2.606 15.142 26.543 1.00 78.96 136 ASN A CA 1
ATOM 652 C C . ASN A 1 87 ? -1.247 14.465 26.388 1.00 79.90 136 ASN A C 1
ATOM 653 O O . ASN A 1 87 ? -1.160 13.238 26.320 1.00 79.63 136 ASN A O 1
ATOM 658 N N . GLU A 1 88 ? -0.187 15.267 26.338 1.00 81.12 137 GLU A N 1
ATOM 659 C CA . GLU A 1 88 ? 1.160 14.728 26.188 1.00 81.94 137 GLU A CA 1
ATOM 660 C C . GLU A 1 88 ? 1.513 13.826 27.366 1.00 81.84 137 GLU A C 1
ATOM 661 O O . GLU A 1 88 ? 0.988 13.991 28.469 1.00 82.12 137 GLU A O 1
ATOM 667 N N . GLY A 1 89 ? 2.409 12.876 27.123 1.00 80.96 138 GLY A N 1
ATOM 668 C CA . GLY A 1 89 ? 2.809 11.948 28.163 1.00 79.82 138 GLY A CA 1
ATOM 669 C C . GLY A 1 89 ? 2.503 10.528 27.728 1.00 79.11 138 GLY A C 1
ATOM 670 O O . GLY A 1 89 ? 3.403 9.694 27.633 1.00 79.69 138 GLY A O 1
ATOM 671 N N . CYS A 1 90 ? 1.229 10.254 27.458 1.00 77.79 139 CYS A N 1
ATOM 672 C CA . CYS A 1 90 ? 0.807 8.928 27.018 1.00 76.36 139 CYS A CA 1
ATOM 673 C C . CYS A 1 90 ? 1.062 8.774 25.522 1.00 75.80 139 CYS A C 1
ATOM 674 O O . CYS A 1 90 ? 1.019 9.751 24.772 1.00 75.49 139 CYS A O 1
ATOM 677 N N . LEU A 1 91 ? 1.327 7.544 25.094 1.00 75.28 140 LEU A N 1
ATOM 678 C CA . LEU A 1 91 ? 1.593 7.259 23.690 1.00 74.39 140 LEU A CA 1
ATOM 679 C C . LEU A 1 91 ? 0.571 6.273 23.139 1.00 73.55 140 LEU A C 1
ATOM 680 O O . LEU A 1 91 ? 0.530 6.007 21.937 1.00 73.50 140 LEU A O 1
ATOM 685 N N . HIS A 1 92 ? -0.260 5.738 24.026 1.00 72.42 141 HIS A N 1
ATOM 686 C CA . HIS A 1 92 ? -1.279 4.775 23.634 1.00 71.30 141 HIS A CA 1
ATOM 687 C C . HIS A 1 92 ? -2.401 5.363 22.785 1.00 69.96 141 HIS A C 1
ATOM 688 O O . HIS A 1 92 ? -2.779 6.529 22.932 1.00 69.00 141 HIS A O 1
ATOM 695 N N . LYS A 1 93 ? -2.922 4.530 21.891 1.00 67.95 142 LYS A N 1
ATOM 696 C CA . LYS A 1 93 ? -4.019 4.900 21.008 1.00 65.82 142 LYS A CA 1
ATOM 697 C C . LYS A 1 93 ? -5.047 3.783 21.124 1.00 63.47 142 LYS A C 1
ATOM 698 O O . LYS A 1 93 ? -4.683 2.611 21.223 1.00 63.44 142 LYS A O 1
ATOM 704 N N . MET A 1 94 ? -6.326 4.137 21.120 1.00 60.49 143 MET A N 1
ATOM 705 C CA . MET A 1 94 ? -7.375 3.128 21.226 1.00 58.36 143 MET A CA 1
ATOM 706 C C . MET A 1 94 ? -8.612 3.516 20.426 1.00 54.94 143 MET A C 1
ATOM 707 O O . MET A 1 94 ? -8.751 4.667 20.006 1.00 53.60 143 MET A O 1
ATOM 712 N N . GLU A 1 95 ? -9.503 2.550 20.205 1.00 51.28 144 GLU A N 1
ATOM 713 C CA . GLU A 1 95 ? -10.731 2.824 19.471 1.00 47.69 144 GLU A CA 1
ATOM 714 C C . GLU A 1 95 ? -11.508 3.847 20.288 1.00 45.41 144 GLU A C 1
ATOM 715 O O . GLU A 1 95 ? -11.567 3.760 21.515 1.00 43.56 144 GLU A O 1
ATOM 721 N N . LEU A 1 96 ? -12.095 4.819 19.602 1.00 43.67 145 LEU A N 1
ATOM 722 C CA . LEU A 1 96 ? -12.851 5.878 20.253 1.00 41.31 145 LEU A CA 1
ATOM 723 C C . LEU A 1 96 ? -13.756 5.389 21.380 1.00 42.12 145 LEU A C 1
ATOM 724 O O . LEU A 1 96 ? -13.873 6.045 22.415 1.00 41.53 145 LEU A O 1
ATOM 729 N N . ARG A 1 97 ? -14.388 4.237 21.182 1.00 43.54 146 ARG A N 1
ATOM 730 C CA . ARG A 1 97 ? -15.288 3.676 22.183 1.00 46.17 146 ARG A CA 1
ATOM 731 C C . ARG A 1 97 ? -14.554 3.199 23.440 1.00 47.82 146 ARG A C 1
ATOM 732 O O . ARG A 1 97 ? -15.176 2.934 24.471 1.00 46.71 146 ARG A O 1
ATOM 740 N N . HIS A 1 98 ? -13.231 3.100 23.354 1.00 49.94 147 HIS A N 1
ATOM 741 C CA . HIS A 1 98 ? -12.423 2.646 24.483 1.00 51.52 147 HIS A CA 1
ATOM 742 C C . HIS A 1 98 ? -11.593 3.749 25.124 1.00 54.88 147 HIS A C 1
ATOM 743 O O . HIS A 1 98 ? -10.733 3.482 25.969 1.00 56.32 147 HIS A O 1
ATOM 750 N N . LEU A 1 99 ? -11.858 4.988 24.727 1.00 57.22 148 LEU A N 1
ATOM 751 C CA . LEU A 1 99 ? -11.144 6.138 25.266 1.00 60.08 148 LEU A CA 1
ATOM 752 C C . LEU A 1 99 ? -11.597 6.422 26.697 1.00 62.01 148 LEU A C 1
ATOM 753 O O . LEU A 1 99 ? -10.796 6.795 27.552 1.00 61.55 148 LEU A O 1
ATOM 758 N N . GLU A 1 100 ? -12.890 6.240 26.941 1.00 64.51 149 GLU A N 1
ATOM 759 C CA . GLU A 1 100 ? -13.483 6.468 28.254 1.00 67.56 149 GLU A CA 1
ATOM 760 C C . GLU A 1 100 ? -12.669 5.756 29.333 1.00 69.33 149 GLU A C 1
ATOM 761 O O . GLU A 1 100 ? -12.228 6.370 30.306 1.00 69.21 149 GLU A O 1
ATOM 767 N N . ASP A 1 101 ? -12.473 4.455 29.144 1.00 71.66 150 ASP A N 1
ATOM 768 C CA . ASP A 1 101 ? -11.720 3.635 30.084 1.00 74.00 150 ASP A CA 1
ATOM 769 C C . ASP A 1 101 ? -10.261 4.081 30.138 1.00 76.19 150 ASP A C 1
ATOM 770 O O . ASP A 1 101 ? -9.431 3.445 30.789 1.00 76.20 150 ASP A O 1
ATOM 775 N N . HIS A 1 102 ? -9.956 5.179 29.452 1.00 78.83 151 HIS A N 1
ATOM 776 C CA . HIS A 1 102 ? -8.598 5.711 29.418 1.00 81.58 151 HIS A CA 1
ATOM 777 C C . HIS A 1 102 ? -8.634 7.231 29.548 1.00 83.39 151 HIS A C 1
ATOM 778 O O . HIS A 1 102 ? -7.695 7.923 29.151 1.00 83.47 151 HIS A O 1
ATOM 785 N N . GLN A 1 103 ? -9.728 7.744 30.102 1.00 85.66 152 GLN A N 1
ATOM 786 C CA . GLN A 1 103 ? -9.896 9.180 30.289 1.00 88.19 152 GLN A CA 1
ATOM 787 C C . GLN A 1 103 ? -9.533 9.564 31.719 1.00 89.58 152 GLN A C 1
ATOM 788 O O . GLN A 1 103 ? -8.653 10.397 31.948 1.00 89.59 152 GLN A O 1
ATOM 794 N N . ALA A 1 104 ? -10.219 8.951 32.677 1.00 90.89 153 ALA A N 1
ATOM 795 C CA . ALA A 1 104 ? -9.973 9.211 34.089 1.00 92.26 153 ALA A CA 1
ATOM 796 C C . ALA A 1 104 ? -9.433 7.949 34.753 1.00 92.95 153 ALA A C 1
ATOM 797 O O . ALA A 1 104 ? -9.430 7.833 35.978 1.00 93.20 153 ALA A O 1
ATOM 799 N N . HIS A 1 105 ? -8.977 7.007 33.932 1.00 93.98 154 HIS A N 1
ATOM 800 C CA . HIS A 1 105 ? -8.433 5.749 34.429 1.00 94.92 154 HIS A CA 1
ATOM 801 C C . HIS A 1 105 ? -6.908 5.816 34.428 1.00 95.83 154 HIS A C 1
ATOM 802 O O . HIS A 1 105 ? -6.231 4.881 33.999 1.00 95.80 154 HIS A O 1
ATOM 809 N N . CYS A 1 106 ? -6.379 6.937 34.910 1.00 96.98 155 CYS A N 1
ATOM 810 C CA . CYS A 1 106 ? -4.937 7.153 34.978 1.00 97.68 155 CYS A CA 1
ATOM 811 C C . CYS A 1 106 ? -4.580 7.844 36.293 1.00 97.28 155 CYS A C 1
ATOM 812 O O . CYS A 1 106 ? -5.218 7.607 37.319 1.00 97.29 155 CYS A O 1
ATOM 815 N N . GLU A 1 107 ? -3.559 8.697 36.258 1.00 96.85 156 GLU A N 1
ATOM 816 C CA . GLU A 1 107 ? -3.128 9.420 37.449 1.00 96.33 156 GLU A CA 1
ATOM 817 C C . GLU A 1 107 ? -3.836 10.767 37.585 1.00 95.60 156 GLU A C 1
ATOM 818 O O . GLU A 1 107 ? -4.912 10.848 38.177 1.00 95.35 156 GLU A O 1
ATOM 824 N N . PHE A 1 108 ? -3.234 11.819 37.036 1.00 94.55 157 PHE A N 1
ATOM 825 C CA . PHE A 1 108 ? -3.821 13.153 37.116 1.00 94.46 157 PHE A CA 1
ATOM 826 C C . PHE A 1 108 ? -4.260 13.725 35.770 1.00 93.27 157 PHE A C 1
ATOM 827 O O . PHE A 1 108 ? -5.468 14.012 35.628 1.00 93.82 157 PHE A O 1
ATOM 835 N N . LEU B 2 7 ? -13.268 29.910 23.626 1.00 47.23 4 LEU B N 1
ATOM 836 C CA . LEU B 2 7 ? -13.659 30.148 22.207 1.00 45.59 4 LEU B CA 1
ATOM 837 C C . LEU B 2 7 ? -14.187 28.860 21.579 1.00 43.60 4 LEU B C 1
ATOM 838 O O . LEU B 2 7 ? -13.559 27.803 21.689 1.00 42.46 4 LEU B O 1
ATOM 843 N N . PRO B 2 8 ? -15.351 28.933 20.910 1.00 41.64 5 PRO B N 1
ATOM 844 C CA . PRO B 2 8 ? -15.947 27.758 20.270 1.00 39.92 5 PRO B CA 1
ATOM 845 C C . PRO B 2 8 ? -14.909 26.875 19.584 1.00 38.11 5 PRO B C 1
ATOM 846 O O . PRO B 2 8 ? -14.024 27.361 18.876 1.00 34.89 5 PRO B O 1
ATOM 850 N N . ARG B 2 9 ? -15.017 25.573 19.820 1.00 37.62 6 ARG B N 1
ATOM 851 C CA . ARG B 2 9 ? -14.093 24.608 19.244 1.00 37.53 6 ARG B CA 1
ATOM 852 C C . ARG B 2 9 ? -13.986 24.707 17.726 1.00 35.03 6 ARG B C 1
ATOM 853 O O . ARG B 2 9 ? -12.895 24.577 17.170 1.00 35.10 6 ARG B O 1
ATOM 861 N N . ARG B 2 10 ? -15.106 24.945 17.051 1.00 31.90 7 ARG B N 1
ATOM 862 C CA . ARG B 2 10 ? -15.075 25.046 15.596 1.00 30.20 7 ARG B CA 1
ATOM 863 C C . ARG B 2 10 ? -14.185 26.185 15.118 1.00 27.96 7 ARG B C 1
ATOM 864 O O . ARG B 2 10 ? -13.459 26.046 14.133 1.00 23.41 7 ARG B O 1
ATOM 872 N N . ILE B 2 11 ? -14.258 27.317 15.811 1.00 25.47 8 ILE B N 1
ATOM 873 C CA . ILE B 2 11 ? -13.459 28.473 15.436 1.00 25.56 8 ILE B CA 1
ATOM 874 C C . ILE B 2 11 ? -11.977 28.160 15.572 1.00 25.25 8 ILE B C 1
ATOM 875 O O . ILE B 2 11 ? -11.179 28.519 14.709 1.00 23.37 8 ILE B O 1
ATOM 880 N N . ILE B 2 12 ? -11.616 27.488 16.659 1.00 26.79 9 ILE B N 1
ATOM 881 C CA . ILE B 2 12 ? -10.226 27.120 16.905 1.00 29.42 9 ILE B CA 1
ATOM 882 C C . ILE B 2 12 ? -9.727 26.236 15.772 1.00 29.59 9 ILE B C 1
ATOM 883 O O . ILE B 2 12 ? -8.641 26.448 15.228 1.00 30.66 9 ILE B O 1
ATOM 888 N N . LYS B 2 13 ? -10.536 25.246 15.413 1.00 29.04 10 LYS B N 1
ATOM 889 C CA . LYS B 2 13 ? -10.175 24.317 14.357 1.00 31.07 10 LYS B CA 1
ATOM 890 C C . LYS B 2 13 ? -10.013 25.007 13.003 1.00 28.44 10 LYS B C 1
ATOM 891 O O . LYS B 2 13 ? -9.059 24.725 12.277 1.00 27.13 10 LYS B O 1
ATOM 897 N N . GLU B 2 14 ? -10.932 25.912 12.666 1.00 26.02 11 GLU B N 1
ATOM 898 C CA . GLU B 2 14 ? -10.850 26.639 11.393 1.00 25.07 11 GLU B CA 1
ATOM 899 C C . GLU B 2 14 ? -9.590 27.495 11.357 1.00 24.50 11 GLU B C 1
ATOM 900 O O . GLU B 2 14 ? -8.889 27.555 10.342 1.00 22.61 11 GLU B O 1
ATOM 906 N N . THR B 2 15 ? -9.327 28.175 12.467 1.00 24.59 12 THR B N 1
ATOM 907 C CA . THR B 2 15 ? -8.158 29.041 12.577 1.00 27.77 12 THR B CA 1
ATOM 908 C C . THR B 2 15 ? -6.876 28.227 12.380 1.00 29.43 12 THR B C 1
ATOM 909 O O . THR B 2 15 ? -6.018 28.604 11.584 1.00 29.21 12 THR B O 1
ATOM 913 N N . GLN B 2 16 ? -6.761 27.103 13.089 1.00 31.27 13 GLN B N 1
ATOM 914 C CA . GLN B 2 16 ? -5.579 26.249 12.975 1.00 33.25 13 GLN B CA 1
ATOM 915 C C . GLN B 2 16 ? -5.390 25.769 11.543 1.00 33.87 13 GLN B C 1
ATOM 916 O O . GLN B 2 16 ? -4.270 25.742 11.035 1.00 35.97 13 GLN B O 1
ATOM 922 N N . ARG B 2 17 ? -6.487 25.389 10.893 1.00 34.91 14 ARG B N 1
ATOM 923 C CA . ARG B 2 17 ? -6.425 24.905 9.518 1.00 34.73 14 ARG B CA 1
ATOM 924 C C . ARG B 2 17 ? -6.130 26.009 8.497 1.00 35.11 14 ARG B C 1
ATOM 925 O O . ARG B 2 17 ? -5.526 25.750 7.454 1.00 37.19 14 ARG B O 1
ATOM 933 N N . LEU B 2 18 ? -6.536 27.241 8.793 1.00 34.20 15 LEU B N 1
ATOM 934 C CA . LEU B 2 18 ? -6.270 28.350 7.877 1.00 34.80 15 LEU B CA 1
ATOM 935 C C . LEU B 2 18 ? -4.803 28.749 7.949 1.00 35.01 15 LEU B C 1
ATOM 936 O O . LEU B 2 18 ? -4.207 29.139 6.940 1.00 32.74 15 LEU B O 1
ATOM 941 N N . LEU B 2 19 ? -4.226 28.652 9.146 1.00 34.86 16 LEU B N 1
ATOM 942 C CA . LEU B 2 19 ? -2.819 28.993 9.338 1.00 35.84 16 LEU B CA 1
ATOM 943 C C . LEU B 2 19 ? -1.928 27.875 8.800 1.00 36.22 16 LEU B C 1
ATOM 944 O O . LEU B 2 19 ? -0.888 28.135 8.196 1.00 34.97 16 LEU B O 1
ATOM 949 N N . ALA B 2 20 ? -2.344 26.631 9.006 1.00 35.86 17 ALA B N 1
ATOM 950 C CA . ALA B 2 20 ? -1.570 25.501 8.513 1.00 36.05 17 ALA B CA 1
ATOM 951 C C . ALA B 2 20 ? -1.602 25.510 6.987 1.00 36.51 17 ALA B C 1
ATOM 952 O O . ALA B 2 20 ? -0.556 25.588 6.345 1.00 37.86 17 ALA B O 1
ATOM 954 N N . GLU B 2 21 ? -2.801 25.443 6.410 1.00 36.20 18 GLU B N 1
ATOM 955 C CA . GLU B 2 21 ? -2.951 25.444 4.955 1.00 36.15 18 GLU B CA 1
ATOM 956 C C . GLU B 2 21 ? -3.681 26.697 4.433 1.00 36.74 18 GLU B C 1
ATOM 957 O O . GLU B 2 21 ? -4.876 26.657 4.126 1.00 34.52 18 GLU B O 1
ATOM 963 N N . PRO B 2 22 ? -2.960 27.821 4.310 1.00 36.66 19 PRO B N 1
ATOM 964 C CA . PRO B 2 22 ? -3.531 29.085 3.829 1.00 37.70 19 PRO B CA 1
ATOM 965 C C . PRO B 2 22 ? -3.983 29.098 2.369 1.00 36.44 19 PRO B C 1
ATOM 966 O O . PRO B 2 22 ? -3.437 28.390 1.523 1.00 37.09 19 PRO B O 1
ATOM 970 N N . VAL B 2 23 ? -4.993 29.909 2.081 1.00 34.07 20 VAL B N 1
ATOM 971 C CA . VAL B 2 23 ? -5.499 30.030 0.716 1.00 32.91 20 VAL B CA 1
ATOM 972 C C . VAL B 2 23 ? -4.463 30.807 -0.085 1.00 33.04 20 VAL B C 1
ATOM 973 O O . VAL B 2 23 ? -4.082 31.916 0.296 1.00 33.38 20 VAL B O 1
ATOM 977 N N . PRO B 2 24 ? -3.988 30.236 -1.203 1.00 33.93 21 PRO B N 1
ATOM 978 C CA . PRO B 2 24 ? -2.986 30.919 -2.028 1.00 34.67 21 PRO B CA 1
ATOM 979 C C . PRO B 2 24 ? -3.386 32.344 -2.394 1.00 33.98 21 PRO B C 1
ATOM 980 O O . PRO B 2 24 ? -4.493 32.588 -2.873 1.00 35.22 21 PRO B O 1
ATOM 984 N N . GLY B 2 25 ? -2.472 33.280 -2.169 1.00 33.99 22 GLY B N 1
ATOM 985 C CA . GLY B 2 25 ? -2.748 34.671 -2.470 1.00 32.06 22 GLY B CA 1
ATOM 986 C C . GLY B 2 25 ? -3.505 35.333 -1.331 1.00 30.92 22 GLY B C 1
ATOM 987 O O . GLY B 2 25 ? -3.815 36.520 -1.393 1.00 30.96 22 GLY B O 1
ATOM 988 N N . ILE B 2 26 ? -3.796 34.575 -0.280 1.00 29.58 23 ILE B N 1
ATOM 989 C CA . ILE B 2 26 ? -4.530 35.131 0.847 1.00 29.53 23 ILE B CA 1
ATOM 990 C C . ILE B 2 26 ? -3.868 34.924 2.197 1.00 30.27 23 ILE B C 1
ATOM 991 O O . ILE B 2 26 ? -3.570 33.804 2.595 1.00 29.09 23 ILE B O 1
ATOM 996 N N . LYS B 2 27 ? -3.643 36.026 2.899 1.00 32.76 24 LYS B N 1
ATOM 997 C CA . LYS B 2 27 ? -3.055 35.982 4.225 1.00 35.06 24 LYS B CA 1
ATOM 998 C C . LYS B 2 27 ? -4.221 36.287 5.167 1.00 34.69 24 LYS B C 1
ATOM 999 O O . LYS B 2 27 ? -4.941 37.263 4.967 1.00 34.23 24 LYS B O 1
ATOM 1005 N N . ALA B 2 28 ? -4.432 35.439 6.168 1.00 33.89 25 ALA B N 1
ATOM 1006 C CA . ALA B 2 28 ? -5.523 35.654 7.115 1.00 32.97 25 ALA B CA 1
ATOM 1007 C C . ALA B 2 28 ? -5.128 35.156 8.493 1.00 31.70 25 ALA B C 1
ATOM 1008 O O . ALA B 2 28 ? -4.933 33.962 8.683 1.00 32.30 25 ALA B O 1
ATOM 1010 N N . GLU B 2 29 ? -5.018 36.072 9.454 1.00 30.88 26 GLU B N 1
ATOM 1011 C CA . GLU B 2 29 ? -4.630 35.706 10.808 1.00 33.12 26 GLU B CA 1
ATOM 1012 C C . GLU B 2 29 ? -5.527 36.309 11.883 1.00 31.34 26 GLU B C 1
ATOM 1013 O O . GLU B 2 29 ? -6.059 37.407 11.727 1.00 32.10 26 GLU B O 1
ATOM 1019 N N . PRO B 2 30 ? -5.708 35.588 12.995 1.00 30.82 27 PRO B N 1
ATOM 1020 C CA . PRO B 2 30 ? -6.553 36.098 14.079 1.00 31.35 27 PRO B CA 1
ATOM 1021 C C . PRO B 2 30 ? -5.858 37.225 14.837 1.00 32.00 27 PRO B C 1
ATOM 1022 O O . PRO B 2 30 ? -4.632 37.284 14.879 1.00 30.06 27 PRO B O 1
ATOM 1026 N N . ASP B 2 31 ? -6.641 38.121 15.423 1.00 34.75 28 ASP B N 1
ATOM 1027 C CA . ASP B 2 31 ? -6.070 39.218 16.188 1.00 38.22 28 ASP B CA 1
ATOM 1028 C C . ASP B 2 31 ? -5.506 38.640 17.482 1.00 42.16 28 ASP B C 1
ATOM 1029 O O . ASP B 2 31 ? -6.104 37.749 18.093 1.00 40.96 28 ASP B O 1
ATOM 1034 N N . GLU B 2 32 ? -4.357 39.155 17.897 1.00 45.23 29 GLU B N 1
ATOM 1035 C CA . GLU B 2 32 ? -3.704 38.687 19.109 1.00 47.86 29 GLU B CA 1
ATOM 1036 C C . GLU B 2 32 ? -4.535 38.939 20.364 1.00 47.58 29 GLU B C 1
ATOM 1037 O O . GLU B 2 32 ? -4.388 38.232 21.361 1.00 49.49 29 GLU B O 1
ATOM 1043 N N . SER B 2 33 ? -5.416 39.934 20.312 1.00 46.45 30 SER B N 1
ATOM 1044 C CA . SER B 2 33 ? -6.247 40.270 21.465 1.00 44.61 30 SER B CA 1
ATOM 1045 C C . SER B 2 33 ? -7.673 39.729 21.390 1.00 44.15 30 SER B C 1
ATOM 1046 O O . SER B 2 33 ? -8.376 39.686 22.402 1.00 43.40 30 SER B O 1
ATOM 1049 N N . ASN B 2 34 ? -8.103 39.327 20.194 1.00 42.54 31 ASN B N 1
ATOM 1050 C CA . ASN B 2 34 ? -9.448 38.788 20.002 1.00 40.34 31 ASN B CA 1
ATOM 1051 C C . ASN B 2 34 ? -9.441 37.773 18.858 1.00 39.08 31 ASN B C 1
ATOM 1052 O O . ASN B 2 34 ? -9.279 38.137 17.694 1.00 39.01 31 ASN B O 1
ATOM 1057 N N . ALA B 2 35 ? -9.626 36.503 19.200 1.00 36.93 32 ALA B N 1
ATOM 1058 C CA . ALA B 2 35 ? -9.614 35.420 18.223 1.00 35.56 32 ALA B CA 1
ATOM 1059 C C . ALA B 2 35 ? -10.800 35.399 17.252 1.00 34.14 32 ALA B C 1
ATOM 1060 O O . ALA B 2 35 ? -10.819 34.596 16.319 1.00 33.44 32 ALA B O 1
ATOM 1062 N N . ARG B 2 36 ? -11.788 36.264 17.474 1.00 32.19 33 ARG B N 1
ATOM 1063 C CA . ARG B 2 36 ? -12.951 36.334 16.590 1.00 31.99 33 ARG B CA 1
ATOM 1064 C C . ARG B 2 36 ? -12.725 37.396 15.518 1.00 32.45 33 ARG B C 1
ATOM 1065 O O . ARG B 2 36 ? -13.543 37.586 14.620 1.00 32.01 33 ARG B O 1
ATOM 1073 N N . TYR B 2 37 ? -11.585 38.065 15.618 1.00 33.23 34 TYR B N 1
ATOM 1074 C CA . TYR B 2 37 ? -11.201 39.137 14.711 1.00 33.83 34 TYR B CA 1
ATOM 1075 C C . TYR B 2 37 ? -10.027 38.683 13.841 1.00 32.73 34 TYR B C 1
ATOM 1076 O O . TYR B 2 37 ? -8.975 38.314 14.357 1.00 33.04 34 TYR B O 1
ATOM 1085 N N . PHE B 2 38 ? -10.230 38.695 12.522 1.00 29.39 35 PHE B N 1
ATOM 1086 C CA . PHE B 2 38 ? -9.211 38.283 11.554 1.00 27.44 35 PHE B CA 1
ATOM 1087 C C . PHE B 2 38 ? -8.734 39.424 10.653 1.00 27.13 35 PHE B C 1
ATOM 1088 O O . PHE B 2 38 ? -9.542 40.153 10.072 1.00 25.17 35 PHE B O 1
ATOM 1096 N N . HIS B 2 39 ? -7.415 39.563 10.544 1.00 25.83 36 HIS B N 1
ATOM 1097 C CA . HIS B 2 39 ? -6.796 40.573 9.692 1.00 28.69 36 HIS B CA 1
ATOM 1098 C C . HIS B 2 39 ? -6.533 39.835 8.384 1.00 27.07 36 HIS B C 1
ATOM 1099 O O . HIS B 2 39 ? -5.790 38.860 8.362 1.00 28.97 36 HIS B O 1
ATOM 1106 N N . VAL B 2 40 ? -7.146 40.301 7.302 1.00 25.79 37 VAL B N 1
ATOM 1107 C CA . VAL B 2 40 ? -7.033 39.652 6.003 1.00 24.37 37 VAL B CA 1
ATOM 1108 C C . VAL B 2 40 ? -6.343 40.483 4.926 1.00 26.17 37 VAL B C 1
ATOM 1109 O O . VAL B 2 40 ? -6.510 41.703 4.853 1.00 24.61 37 VAL B O 1
ATOM 1113 N N . VAL B 2 41 ? -5.576 39.807 4.080 1.00 25.11 38 VAL B N 1
ATOM 1114 C CA . VAL B 2 41 ? -4.883 40.472 2.986 1.00 26.90 38 VAL B CA 1
ATOM 1115 C C . VAL B 2 41 ? -5.008 39.605 1.739 1.00 27.44 38 VAL B C 1
ATOM 1116 O O . VAL B 2 41 ? -4.667 38.422 1.754 1.00 27.77 38 VAL B O 1
ATOM 1120 N N . ILE B 2 42 ? -5.507 40.196 0.659 1.00 27.26 39 ILE B N 1
ATOM 1121 C CA . ILE B 2 42 ? -5.685 39.469 -0.587 1.00 26.74 39 ILE B CA 1
ATOM 1122 C C . ILE B 2 42 ? -4.906 40.108 -1.733 1.00 29.41 39 ILE B C 1
ATOM 1123 O O . ILE B 2 42 ? -5.037 41.306 -2.005 1.00 26.00 39 ILE B O 1
ATOM 1128 N N . ALA B 2 43 ? -4.080 39.302 -2.392 1.00 27.70 40 ALA B N 1
ATOM 1129 C CA . ALA B 2 43 ? -3.299 39.783 -3.521 1.00 29.62 40 ALA B CA 1
ATOM 1130 C C . ALA B 2 43 ? -4.254 40.019 -4.684 1.00 30.45 40 ALA B C 1
ATOM 1131 O O . ALA B 2 43 ? -5.171 39.229 -4.914 1.00 29.59 40 ALA B O 1
ATOM 1133 N N . GLY B 2 44 ? -4.054 41.116 -5.408 1.00 32.92 41 GLY B N 1
ATOM 1134 C CA . GLY B 2 44 ? -4.917 41.397 -6.537 1.00 34.97 41 GLY B CA 1
ATOM 1135 C C . GLY B 2 44 ? -4.755 40.289 -7.558 1.00 36.30 41 GLY B C 1
ATOM 1136 O O . GLY B 2 44 ? -3.634 39.996 -7.963 1.00 36.81 41 GLY B O 1
ATOM 1137 N N . PRO B 2 45 ? -5.854 39.654 -7.993 1.00 37.35 42 PRO B N 1
ATOM 1138 C CA . PRO B 2 45 ? -5.853 38.564 -8.973 1.00 39.10 42 PRO B CA 1
ATOM 1139 C C . PRO B 2 45 ? -5.039 38.816 -10.236 1.00 41.52 42 PRO B C 1
ATOM 1140 O O . PRO B 2 45 ? -5.177 39.852 -10.891 1.00 40.40 42 PRO B O 1
ATOM 1144 N N . GLN B 2 46 ? -4.194 37.848 -10.576 1.00 43.75 43 GLN B N 1
ATOM 1145 C CA . GLN B 2 46 ? -3.367 37.939 -11.767 1.00 44.24 43 GLN B CA 1
ATOM 1146 C C . GLN B 2 46 ? -4.299 38.150 -12.952 1.00 44.27 43 GLN B C 1
ATOM 1147 O O . GLN B 2 46 ? -5.385 37.573 -12.999 1.00 43.90 43 GLN B O 1
ATOM 1153 N N . ASP B 2 47 ? -3.876 38.988 -13.894 1.00 45.51 44 ASP B N 1
ATOM 1154 C CA . ASP B 2 47 ? -4.658 39.280 -15.093 1.00 46.38 44 ASP B CA 1
ATOM 1155 C C . ASP B 2 47 ? -5.831 40.226 -14.869 1.00 45.41 44 ASP B C 1
ATOM 1156 O O . ASP B 2 47 ? -6.452 40.676 -15.829 1.00 46.67 44 ASP B O 1
ATOM 1161 N N . SER B 2 48 ? -6.138 40.531 -13.612 1.00 43.87 45 SER B N 1
ATOM 1162 C CA . SER B 2 48 ? -7.248 41.432 -13.312 1.00 40.81 45 SER B CA 1
ATOM 1163 C C . SER B 2 48 ? -6.726 42.859 -13.176 1.00 39.84 45 SER B C 1
ATOM 1164 O O . SER B 2 48 ? -5.529 43.078 -12.996 1.00 41.77 45 SER B O 1
ATOM 1167 N N . PRO B 2 49 ? -7.619 43.855 -13.259 1.00 38.46 46 PRO B N 1
ATOM 1168 C CA . PRO B 2 49 ? -7.159 45.240 -13.131 1.00 37.08 46 PRO B CA 1
ATOM 1169 C C . PRO B 2 49 ? -6.550 45.557 -11.760 1.00 35.62 46 PRO B C 1
ATOM 1170 O O . PRO B 2 49 ? -5.969 46.628 -11.562 1.00 35.44 46 PRO B O 1
ATOM 1174 N N . PHE B 2 50 ? -6.673 44.622 -10.821 1.00 31.70 47 PHE B N 1
ATOM 1175 C CA . PHE B 2 50 ? -6.134 44.826 -9.481 1.00 31.47 47 PHE B CA 1
ATOM 1176 C C . PHE B 2 50 ? -4.774 44.162 -9.306 1.00 32.04 47 PHE B C 1
ATOM 1177 O O . PHE B 2 50 ? -4.198 44.185 -8.217 1.00 29.46 47 PHE B O 1
ATOM 1185 N N . GLU B 2 51 ? -4.259 43.578 -10.385 1.00 34.38 48 GLU B N 1
ATOM 1186 C CA . GLU B 2 51 ? -2.968 42.900 -10.342 1.00 35.71 48 GLU B CA 1
ATOM 1187 C C . GLU B 2 51 ? -1.862 43.790 -9.793 1.00 35.46 48 GLU B C 1
ATOM 1188 O O . GLU B 2 51 ? -1.808 44.984 -10.082 1.00 35.93 48 GLU B O 1
ATOM 1194 N N . GLY B 2 52 ? -0.983 43.195 -8.993 1.00 34.66 49 GLY B N 1
ATOM 1195 C CA . GLY B 2 52 ? 0.117 43.942 -8.416 1.00 35.98 49 GLY B CA 1
ATOM 1196 C C . GLY B 2 52 ? -0.252 44.612 -7.107 1.00 36.31 49 GLY B C 1
ATOM 1197 O O . GLY B 2 52 ? 0.614 45.096 -6.381 1.00 37.16 49 GLY B O 1
ATOM 1198 N N . GLY B 2 53 ? -1.542 44.637 -6.794 1.00 35.92 50 GLY B N 1
ATOM 1199 C CA . GLY B 2 53 ? -1.964 45.270 -5.561 1.00 33.77 50 GLY B CA 1
ATOM 1200 C C . GLY B 2 53 ? -2.199 44.313 -4.409 1.00 33.97 50 GLY B C 1
ATOM 1201 O O . GLY B 2 53 ? -2.429 43.116 -4.599 1.00 32.17 50 GLY B O 1
ATOM 1202 N N . THR B 2 54 ? -2.138 44.865 -3.203 1.00 33.37 51 THR B N 1
ATOM 1203 C CA . THR B 2 54 ? -2.367 44.126 -1.974 1.00 32.24 51 THR B CA 1
ATOM 1204 C C . THR B 2 54 ? -3.594 44.776 -1.322 1.00 31.86 51 THR B C 1
ATOM 1205 O O . THR B 2 54 ? -3.603 45.988 -1.073 1.00 30.41 51 THR B O 1
ATOM 1209 N N . PHE B 2 55 ? -4.632 43.983 -1.064 1.00 27.46 52 PHE B N 1
ATOM 1210 C CA . PHE B 2 55 ? -5.860 44.521 -0.484 1.00 27.61 52 PHE B CA 1
ATOM 1211 C C . PHE B 2 55 ? -6.179 43.994 0.907 1.00 27.07 52 PHE B C 1
ATOM 1212 O O . PHE B 2 55 ? -6.231 42.787 1.132 1.00 27.46 52 PHE B O 1
ATOM 1220 N N . LYS B 2 56 ? -6.414 44.919 1.831 1.00 26.82 53 LYS B N 1
ATOM 1221 C CA . LYS B 2 56 ? -6.699 44.579 3.220 1.00 27.53 53 LYS B CA 1
ATOM 1222 C C . LYS B 2 56 ? -8.184 44.558 3.575 1.00 25.23 53 LYS B C 1
ATOM 1223 O O . LYS B 2 56 ? -8.956 45.421 3.148 1.00 23.50 53 LYS B O 1
ATOM 1229 N N . LEU B 2 57 ? -8.571 43.574 4.379 1.00 23.13 54 LEU B N 1
ATOM 1230 C CA . LEU B 2 57 ? -9.949 43.445 4.826 1.00 24.04 54 LEU B CA 1
ATOM 1231 C C . LEU B 2 57 ? -9.948 43.012 6.279 1.00 23.18 54 LEU B C 1
ATOM 1232 O O . LEU B 2 57 ? -8.960 42.477 6.774 1.00 23.00 54 LEU B O 1
ATOM 1237 N N . GLU B 2 58 ? -11.056 43.260 6.964 1.00 25.21 55 GLU B N 1
ATOM 1238 C CA . GLU B 2 58 ? -11.201 42.840 8.350 1.00 25.40 55 GLU B CA 1
ATOM 1239 C C . GLU B 2 58 ? -12.390 41.890 8.356 1.00 24.96 55 GLU B C 1
ATOM 1240 O O . GLU B 2 58 ? -13.403 42.160 7.714 1.00 23.74 55 GLU B O 1
ATOM 1246 N N . LEU B 2 59 ? -12.253 40.764 9.044 1.00 22.14 56 LEU B N 1
ATOM 1247 C CA . LEU B 2 59 ? -13.332 39.796 9.130 1.00 25.22 56 LEU B CA 1
ATOM 1248 C C . LEU B 2 59 ? -13.662 39.549 10.599 1.00 25.10 56 LEU B C 1
ATOM 1249 O O . LEU B 2 59 ? -12.767 39.353 11.420 1.00 26.16 56 LEU B O 1
ATOM 1254 N N . PHE B 2 60 ? -14.950 39.570 10.921 1.00 26.02 57 PHE B N 1
ATOM 1255 C CA . PHE B 2 60 ? -15.409 39.375 12.296 1.00 25.39 57 PHE B CA 1
ATOM 1256 C C . PHE B 2 60 ? -16.388 38.219 12.403 1.00 23.81 57 PHE B C 1
ATOM 1257 O O . PHE B 2 60 ? -17.317 38.094 11.605 1.00 20.84 57 PHE B O 1
ATOM 1265 N N . LEU B 2 61 ? -16.163 37.370 13.395 1.00 24.55 58 LEU B N 1
ATOM 1266 C CA . LEU B 2 61 ? -17.031 36.230 13.627 1.00 24.55 58 LEU B CA 1
ATOM 1267 C C . LEU B 2 61 ? -18.029 36.597 14.718 1.00 24.96 58 LEU B C 1
ATOM 1268 O O . LEU B 2 61 ? -17.666 36.723 15.881 1.00 25.63 58 LEU B O 1
ATOM 1273 N N . PRO B 2 62 ? -19.298 36.800 14.350 1.00 25.08 59 PRO B N 1
ATOM 1274 C CA . PRO B 2 62 ? -20.290 37.152 15.371 1.00 24.89 59 PRO B CA 1
ATOM 1275 C C . PRO B 2 62 ? -20.490 36.018 16.377 1.00 27.35 59 PRO B C 1
ATOM 1276 O O . PRO B 2 62 ? -20.128 34.863 16.119 1.00 25.43 59 PRO B O 1
ATOM 1280 N N . GLU B 2 63 ? -21.061 36.352 17.526 1.00 27.14 60 GLU B N 1
ATOM 1281 C CA . GLU B 2 63 ? -21.282 35.365 18.572 1.00 29.71 60 GLU B CA 1
ATOM 1282 C C . GLU B 2 63 ? -22.121 34.169 18.134 1.00 28.22 60 GLU B C 1
ATOM 1283 O O . GLU B 2 63 ? -21.969 33.075 18.679 1.00 30.52 60 GLU B O 1
ATOM 1289 N N . GLU B 2 64 ? -22.991 34.367 17.149 1.00 27.45 61 GLU B N 1
ATOM 1290 C CA . GLU B 2 64 ? -23.839 33.283 16.658 1.00 30.01 61 GLU B CA 1
ATOM 1291 C C . GLU B 2 64 ? -23.142 32.386 15.631 1.00 29.90 61 GLU B C 1
ATOM 1292 O O . GLU B 2 64 ? -23.682 31.343 15.250 1.00 29.79 61 GLU B O 1
ATOM 1298 N N . TYR B 2 65 ? -21.964 32.791 15.163 1.00 27.94 62 TYR B N 1
ATOM 1299 C CA . TYR B 2 65 ? -21.246 31.983 14.175 1.00 24.97 62 TYR B CA 1
ATOM 1300 C C . TYR B 2 65 ? -21.208 30.556 14.709 1.00 25.07 62 TYR B C 1
ATOM 1301 O O . TYR B 2 65 ? -20.973 30.345 15.898 1.00 25.30 62 TYR B O 1
ATOM 1310 N N . PRO B 2 66 ? -21.379 29.556 13.834 1.00 22.98 63 PRO B N 1
ATOM 1311 C CA . PRO B 2 66 ? -21.597 29.635 12.386 1.00 23.08 63 PRO B CA 1
ATOM 1312 C C . PRO B 2 66 ? -23.049 29.785 11.949 1.00 24.13 63 PRO B C 1
ATOM 1313 O O . PRO B 2 66 ? -23.348 29.683 10.759 1.00 24.68 63 PRO B O 1
ATOM 1317 N N . MET B 2 67 ? -23.956 30.005 12.897 1.00 23.47 64 MET B N 1
ATOM 1318 C CA . MET B 2 67 ? -25.362 30.156 12.541 1.00 26.29 64 MET B CA 1
ATOM 1319 C C . MET B 2 67 ? -25.571 31.491 11.826 1.00 26.16 64 MET B C 1
ATOM 1320 O O . MET B 2 67 ? -26.498 31.644 11.048 1.00 27.68 64 MET B O 1
ATOM 1325 N N . ALA B 2 68 ? -24.685 32.444 12.096 1.00 26.50 65 ALA B N 1
ATOM 1326 C CA . ALA B 2 68 ? -24.729 33.763 11.470 1.00 26.49 65 ALA B CA 1
ATOM 1327 C C . ALA B 2 68 ? -23.440 33.932 10.668 1.00 26.12 65 ALA B C 1
ATOM 1328 O O . ALA B 2 68 ? -22.377 33.461 11.075 1.00 25.48 65 ALA B O 1
ATOM 1330 N N . ALA B 2 69 ? -23.543 34.607 9.533 1.00 25.27 66 ALA B N 1
ATOM 1331 C CA . ALA B 2 69 ? -22.404 34.820 8.656 1.00 25.33 66 ALA B CA 1
ATOM 1332 C C . ALA B 2 69 ? -21.334 35.713 9.254 1.00 26.02 66 ALA B C 1
ATOM 1333 O O . ALA B 2 69 ? -21.607 36.545 10.120 1.00 25.90 66 ALA B O 1
ATOM 1335 N N . PRO B 2 70 ? -20.083 35.525 8.816 1.00 24.75 67 PRO B N 1
ATOM 1336 C CA . PRO B 2 70 ? -18.990 36.354 9.324 1.00 23.95 67 PRO B CA 1
ATOM 1337 C C . PRO B 2 70 ? -19.237 37.768 8.797 1.00 23.99 67 PRO B C 1
ATOM 1338 O O . PRO B 2 70 ? -19.919 37.946 7.784 1.00 21.97 67 PRO B O 1
ATOM 1342 N N . LYS B 2 71 ? -18.706 38.774 9.477 1.00 24.42 68 LYS B N 1
ATOM 1343 C CA . LYS B 2 71 ? -18.863 40.143 9.002 1.00 24.80 68 LYS B CA 1
ATOM 1344 C C . LYS B 2 71 ? -17.538 40.508 8.338 1.00 22.38 68 LYS B C 1
ATOM 1345 O O . LYS B 2 71 ? -16.476 40.257 8.895 1.00 23.53 68 LYS B O 1
ATOM 1351 N N . VAL B 2 72 ? -17.593 41.088 7.146 1.00 22.32 69 VAL B N 1
ATOM 1352 C CA .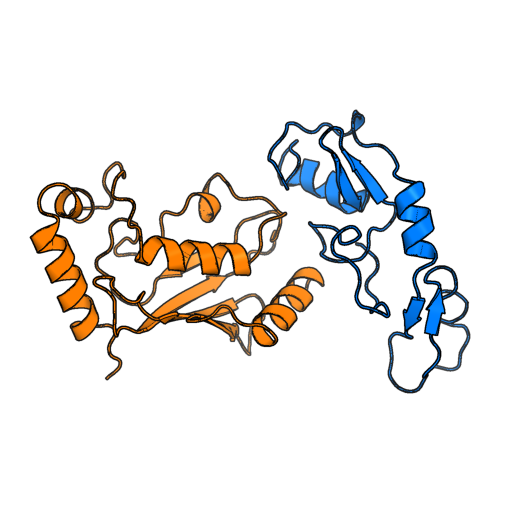 VAL B 2 72 ? -16.366 41.442 6.450 1.00 23.67 69 VAL B CA 1
ATOM 1353 C C . VAL B 2 72 ? -16.398 42.876 5.954 1.00 24.95 69 VAL B C 1
ATOM 1354 O O . VAL B 2 72 ? -17.387 43.320 5.378 1.00 24.01 69 VAL B O 1
ATOM 1358 N N . ARG B 2 73 ? -15.312 43.601 6.188 1.00 24.91 70 ARG B N 1
ATOM 1359 C CA . ARG B 2 73 ? -15.224 44.979 5.728 1.00 25.18 70 ARG B CA 1
ATOM 1360 C C . ARG B 2 73 ? -13.955 45.126 4.907 1.00 24.35 70 ARG B C 1
ATOM 1361 O O . ARG B 2 73 ? -12.864 44.764 5.351 1.00 24.01 70 ARG B O 1
ATOM 1369 N N . PHE B 2 74 ? -14.112 45.647 3.700 1.00 24.76 71 PHE B N 1
ATOM 1370 C CA . PHE B 2 74 ? -12.991 45.870 2.803 1.00 26.48 71 PHE B CA 1
ATOM 1371 C C . PHE B 2 74 ? -12.402 47.195 3.295 1.00 30.57 71 PHE B C 1
ATOM 1372 O O . PHE B 2 74 ? -13.087 48.223 3.264 1.00 30.03 71 PHE B O 1
ATOM 1380 N N . MET B 2 75 ? -11.155 47.178 3.761 1.00 28.47 72 MET B N 1
ATOM 1381 C CA . MET B 2 75 ? -10.527 48.395 4.261 1.00 30.34 72 MET B CA 1
ATOM 1382 C C . MET B 2 75 ? -9.808 49.203 3.175 1.00 31.12 72 MET B C 1
ATOM 1383 O O . MET B 2 75 ? -9.949 50.423 3.108 1.00 30.72 72 MET B O 1
ATOM 1388 N N . THR B 2 76 ? -9.052 48.521 2.320 1.00 30.50 73 THR B N 1
ATOM 1389 C CA . THR B 2 76 ? -8.328 49.183 1.238 1.00 28.58 73 THR B CA 1
ATOM 1390 C C . THR B 2 76 ? -9.273 49.766 0.192 1.00 29.12 73 THR B C 1
ATOM 1391 O O . THR B 2 76 ? -10.201 49.091 -0.268 1.00 28.87 73 THR B O 1
ATOM 1395 N N . LYS B 2 77 ? -9.027 51.018 -0.185 1.00 25.88 74 LYS B N 1
ATOM 1396 C CA . LYS B 2 77 ? -9.836 51.680 -1.193 1.00 28.00 74 LYS B CA 1
ATOM 1397 C C . LYS B 2 77 ? -9.683 50.922 -2.509 1.00 28.54 74 LYS B C 1
ATOM 1398 O O . LYS B 2 77 ? -8.565 50.696 -2.983 1.00 26.41 74 LYS B O 1
ATOM 1404 N N . ILE B 2 78 ? -10.808 50.540 -3.101 1.00 27.86 75 ILE B N 1
ATOM 1405 C CA . ILE B 2 78 ? -10.789 49.790 -4.345 1.00 28.10 75 ILE B CA 1
ATOM 1406 C C . ILE B 2 78 ? -11.939 50.243 -5.247 1.00 28.75 75 ILE B C 1
ATOM 1407 O O . ILE B 2 78 ? -12.989 50.658 -4.761 1.00 31.31 75 ILE B O 1
ATOM 1412 N N . TYR B 2 79 ? -11.722 50.191 -6.559 1.00 30.58 76 TYR B N 1
ATOM 1413 C CA . TYR B 2 79 ? -12.746 50.591 -7.525 1.00 28.66 76 TYR B CA 1
ATOM 1414 C C . TYR B 2 79 ? -13.382 49.312 -8.049 1.00 28.44 76 TYR B C 1
ATOM 1415 O O . TYR B 2 79 ? -12.965 48.769 -9.075 1.00 26.97 76 TYR B O 1
ATOM 1424 N N . HIS B 2 80 ? -14.403 48.847 -7.337 1.00 27.94 77 HIS B N 1
ATOM 1425 C CA . HIS B 2 80 ? -15.082 47.605 -7.664 1.00 27.81 77 HIS B CA 1
ATOM 1426 C C . HIS B 2 80 ? -16.583 47.797 -7.455 1.00 29.66 77 HIS B C 1
ATOM 1427 O O . HIS B 2 80 ? -17.004 48.486 -6.528 1.00 30.38 77 HIS B O 1
ATOM 1434 N N . PRO B 2 81 ? -17.411 47.191 -8.319 1.00 31.53 78 PRO B N 1
ATOM 1435 C CA . PRO B 2 81 ? -18.869 47.312 -8.218 1.00 32.92 78 PRO B CA 1
ATOM 1436 C C . PRO B 2 81 ? -19.484 46.711 -6.956 1.00 33.62 78 PRO B C 1
ATOM 1437 O O . PRO B 2 81 ? -20.505 47.197 -6.472 1.00 34.07 78 PRO B O 1
ATOM 1441 N N . ASN B 2 82 ? -18.873 45.658 -6.422 1.00 33.56 79 ASN B N 1
ATOM 1442 C CA . ASN B 2 82 ? -19.426 45.007 -5.237 1.00 34.21 79 ASN B CA 1
ATOM 1443 C C . ASN B 2 82 ? -18.873 45.472 -3.888 1.00 34.02 79 ASN B C 1
ATOM 1444 O O . ASN B 2 82 ? -19.167 44.873 -2.851 1.00 32.84 79 ASN B O 1
ATOM 1449 N N . VAL B 2 83 ? -18.083 46.541 -3.903 1.00 33.53 80 VAL B N 1
ATOM 1450 C CA . VAL B 2 83 ? -17.507 47.101 -2.681 1.00 31.51 80 VAL B CA 1
ATOM 1451 C C . VAL B 2 83 ? -17.881 48.580 -2.636 1.00 34.07 80 VAL B C 1
ATOM 1452 O O . VAL B 2 83 ? -17.500 49.328 -3.530 1.00 33.30 80 VAL B O 1
ATOM 1456 N N . ASP B 2 84 ? -18.624 49.004 -1.614 1.00 34.75 81 ASP B N 1
ATOM 1457 C CA . ASP B 2 84 ? -19.016 50.408 -1.523 1.00 38.00 81 ASP B CA 1
ATOM 1458 C C . ASP B 2 84 ? -17.965 51.257 -0.820 1.00 38.86 81 ASP B C 1
ATOM 1459 O O . ASP B 2 84 ? -16.935 50.748 -0.375 1.00 37.51 81 ASP B O 1
ATOM 1464 N N . LYS B 2 85 ? -18.231 52.556 -0.717 1.00 40.22 82 LYS B N 1
ATOM 1465 C CA . LYS B 2 85 ? -17.292 53.470 -0.078 1.00 42.09 82 LYS B CA 1
ATOM 1466 C C . LYS B 2 85 ? -17.153 53.171 1.410 1.00 42.73 82 LYS B C 1
ATOM 1467 O O . LYS B 2 85 ? -16.117 53.459 2.013 1.00 42.42 82 LYS B O 1
ATOM 1473 N N . LEU B 2 86 ? -18.200 52.598 2.000 1.00 43.15 83 LEU B N 1
ATOM 1474 C CA . LEU B 2 86 ? -18.175 52.242 3.417 1.00 43.19 83 LEU B CA 1
ATOM 1475 C C . LEU B 2 86 ? -17.501 50.887 3.592 1.00 43.28 83 LEU B C 1
ATOM 1476 O O . LEU B 2 86 ? -17.540 50.297 4.668 1.00 43.33 83 LEU B O 1
ATOM 1481 N N . GLY B 2 87 ? -16.897 50.393 2.516 1.00 42.31 84 GLY B N 1
ATOM 1482 C CA . GLY B 2 87 ? -16.197 49.122 2.572 1.00 41.81 84 GLY B CA 1
ATOM 1483 C C . GLY B 2 87 ? -17.072 47.889 2.640 1.00 40.70 84 GLY B C 1
ATOM 1484 O O . GLY B 2 87 ? -16.563 46.778 2.798 1.00 40.92 84 GLY B O 1
ATOM 1485 N N . ARG B 2 88 ? -18.385 48.072 2.526 1.00 39.13 85 ARG B N 1
ATOM 1486 C CA . ARG B 2 88 ? -19.298 46.942 2.574 1.00 38.73 85 ARG B CA 1
ATOM 1487 C C . ARG B 2 88 ? -19.161 46.117 1.303 1.00 36.71 85 ARG B C 1
ATOM 1488 O O . ARG B 2 88 ? -19.011 46.666 0.207 1.00 35.21 85 ARG B O 1
ATOM 1496 N N . ILE B 2 89 ? -19.212 44.798 1.451 1.00 33.83 86 ILE B N 1
ATOM 1497 C CA . ILE B 2 89 ? -19.092 43.910 0.308 1.00 33.62 86 ILE B CA 1
ATOM 1498 C C . ILE B 2 89 ? -20.423 43.252 -0.008 1.00 36.29 86 ILE B C 1
ATOM 1499 O O . ILE B 2 89 ? -21.071 42.683 0.873 1.00 37.76 86 ILE B O 1
ATOM 1504 N N . CYS B 2 90 ? -20.832 43.336 -1.270 1.00 37.17 87 CYS B N 1
ATOM 1505 C CA . CYS B 2 90 ? -22.082 42.729 -1.697 1.00 38.71 87 CYS B CA 1
ATOM 1506 C C . CYS B 2 90 ? -21.782 41.310 -2.160 1.00 37.38 87 CYS B C 1
ATOM 1507 O O .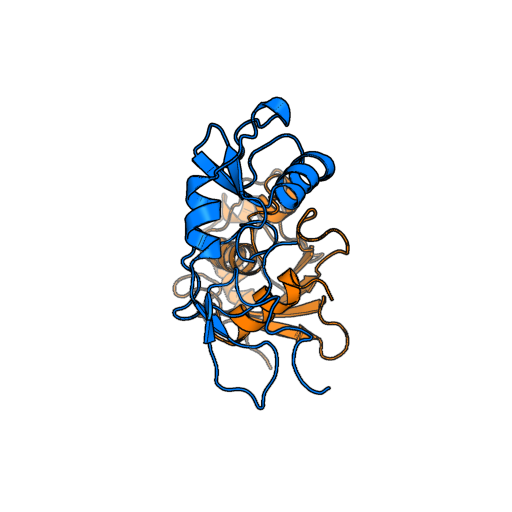 CYS B 2 90 ? -21.398 41.088 -3.308 1.00 37.23 87 CYS B O 1
ATOM 1510 N N . LEU B 2 91 ? -21.951 40.355 -1.251 1.00 35.43 88 LEU B N 1
ATOM 1511 C CA . LEU B 2 91 ? -21.687 38.953 -1.545 1.00 34.49 88 LEU B CA 1
ATOM 1512 C C . LEU B 2 91 ? -22.849 38.129 -0.990 1.00 32.85 88 LEU B C 1
ATOM 1513 O O . LEU B 2 91 ? -23.158 38.203 0.204 1.00 31.65 88 LEU B O 1
ATOM 1518 N N . ASP B 2 92 ? -23.482 37.348 -1.860 1.00 32.61 89 ASP B N 1
ATOM 1519 C CA . ASP B 2 92 ? -24.629 36.530 -1.484 1.00 32.80 89 ASP B CA 1
ATOM 1520 C C . ASP B 2 92 ? -24.439 35.707 -0.215 1.00 32.05 89 ASP B C 1
ATOM 1521 O O . ASP B 2 92 ? -25.282 35.754 0.683 1.00 29.59 89 ASP B O 1
ATOM 1526 N N . ILE B 2 93 ? -23.341 34.960 -0.128 1.00 29.66 90 ILE B N 1
ATOM 1527 C CA . ILE B 2 93 ? -23.108 34.126 1.051 1.00 30.16 90 ILE B CA 1
ATOM 1528 C C . ILE B 2 93 ? -22.844 34.906 2.335 1.00 31.28 90 ILE B C 1
ATOM 1529 O O . ILE B 2 93 ? -22.717 34.324 3.412 1.00 31.32 90 ILE B O 1
ATOM 1534 N N . LEU B 2 94 ? -22.754 36.225 2.231 1.00 33.84 91 LEU B N 1
ATOM 1535 C CA . LEU B 2 94 ? -22.549 37.039 3.421 1.00 35.76 91 LEU B CA 1
ATOM 1536 C C . LEU B 2 94 ? -23.863 37.701 3.795 1.00 37.24 91 LEU B C 1
ATOM 1537 O O . LEU B 2 94 ? -23.971 38.344 4.838 1.00 34.13 91 LEU B O 1
ATOM 1542 N N . LYS B 2 95 ? -24.864 37.526 2.937 1.00 40.61 92 LYS B N 1
ATOM 1543 C CA . LYS B 2 95 ? -26.172 38.128 3.159 1.00 44.24 92 LYS B CA 1
ATOM 1544 C C . LYS B 2 95 ? -27.329 37.137 3.246 1.00 45.11 92 LYS B C 1
ATOM 1545 O O . LYS B 2 95 ? -27.803 36.819 4.336 1.00 47.52 92 LYS B O 1
ATOM 1551 N N . ASP B 2 96 ? -27.774 36.643 2.096 1.00 45.04 93 ASP B N 1
ATOM 1552 C CA . ASP B 2 96 ? -28.912 35.730 2.045 1.00 46.10 93 ASP B CA 1
ATOM 1553 C C . ASP B 2 96 ? -28.596 34.246 1.916 1.00 44.40 93 ASP B C 1
ATOM 1554 O O . ASP B 2 96 ? -29.388 33.409 2.344 1.00 44.83 93 ASP B O 1
ATOM 1559 N N . LYS B 2 97 ? -27.456 33.912 1.321 1.00 42.33 94 LYS B N 1
ATOM 1560 C CA . LYS B 2 97 ? -27.109 32.512 1.126 1.00 38.40 94 LYS B CA 1
ATOM 1561 C C . LYS B 2 97 ? -26.114 31.920 2.118 1.00 36.37 94 LYS B C 1
ATOM 1562 O O . LYS B 2 97 ? -25.373 30.995 1.778 1.00 33.19 94 LYS B O 1
ATOM 1568 N N . TRP B 2 98 ? -26.084 32.436 3.341 1.00 33.49 95 TRP B N 1
ATOM 1569 C CA . TRP B 2 98 ? -25.158 31.871 4.312 1.00 32.42 95 TRP B CA 1
ATOM 1570 C C . TRP B 2 98 ? -25.748 30.591 4.868 1.00 31.76 95 TRP B C 1
ATOM 1571 O O . TRP B 2 98 ? -26.966 30.442 4.952 1.00 31.76 95 TRP B O 1
ATOM 1582 N N . SER B 2 99 ? -24.864 29.674 5.242 1.00 29.33 96 SER B N 1
ATOM 1583 C CA . SER B 2 99 ? -25.241 28.391 5.808 1.00 27.96 96 SER B CA 1
ATOM 1584 C C . SER B 2 99 ? -24.160 28.018 6.811 1.00 26.18 96 SER B C 1
ATOM 1585 O O . SER B 2 99 ? -22.990 28.342 6.619 1.00 28.18 96 SER B O 1
ATOM 1588 N N . PRO B 2 100 ? -24.535 27.336 7.899 1.00 25.56 97 PRO B N 1
ATOM 1589 C CA . PRO B 2 100 ? -23.553 26.937 8.909 1.00 24.66 97 PRO B CA 1
ATOM 1590 C C . PRO B 2 100 ? -22.520 25.962 8.333 1.00 23.98 97 PRO B C 1
ATOM 1591 O O . PRO B 2 100 ? -21.514 25.677 8.969 1.00 26.38 97 PRO B O 1
ATOM 1595 N N . ALA B 2 101 ? -22.783 25.442 7.139 1.00 25.40 98 ALA B N 1
ATOM 1596 C CA . ALA B 2 101 ? -21.859 24.504 6.501 1.00 26.31 98 ALA B CA 1
ATOM 1597 C C . ALA B 2 101 ? -20.736 25.262 5.787 1.00 26.08 98 ALA B C 1
ATOM 1598 O O . ALA B 2 101 ? -19.677 24.699 5.495 1.00 24.62 98 ALA B O 1
ATOM 1600 N N . LEU B 2 102 ? -20.970 26.539 5.502 1.00 24.48 99 LEU B N 1
ATOM 1601 C CA . LEU B 2 102 ? -19.950 27.352 4.847 1.00 24.97 99 LEU B CA 1
ATOM 1602 C C . LEU B 2 102 ? -18.914 27.742 5.897 1.00 22.02 99 LEU B C 1
ATOM 1603 O O . LEU B 2 102 ? -19.202 27.735 7.095 1.00 22.17 99 LEU B O 1
ATOM 1608 N N . GLN B 2 103 ? -17.707 28.076 5.453 1.00 24.08 100 GLN B N 1
ATOM 1609 C CA . GLN B 2 103 ? -16.635 28.414 6.385 1.00 22.30 100 GLN B CA 1
ATOM 1610 C C . GLN B 2 103 ? -15.908 29.706 6.031 1.00 21.50 100 GLN B C 1
ATOM 1611 O O . GLN B 2 103 ? -16.182 30.325 5.002 1.00 21.92 100 GLN B O 1
ATOM 1617 N N . ILE B 2 104 ? -14.986 30.111 6.903 1.00 20.46 101 ILE B N 1
ATOM 1618 C CA . ILE B 2 104 ? -14.190 31.309 6.667 1.00 20.88 101 ILE B CA 1
ATOM 1619 C C . ILE B 2 104 ? -13.459 31.145 5.333 1.00 20.21 101 ILE B C 1
ATOM 1620 O O . ILE B 2 104 ? -13.392 32.076 4.534 1.00 20.87 101 ILE B O 1
ATOM 1625 N N . ARG B 2 105 ? -12.927 29.949 5.092 1.00 20.18 102 ARG B N 1
ATOM 1626 C CA . ARG B 2 105 ? -12.203 29.667 3.847 1.00 22.62 102 ARG B CA 1
ATOM 1627 C C . ARG B 2 105 ? -13.092 29.953 2.643 1.00 20.64 102 ARG B C 1
ATOM 1628 O O . ARG B 2 105 ? -12.637 30.522 1.656 1.00 20.92 102 ARG B O 1
ATOM 1636 N N . THR B 2 106 ? -14.363 29.557 2.743 1.00 20.71 103 THR B N 1
ATOM 1637 C CA . THR B 2 106 ? -15.349 29.764 1.680 1.00 23.53 103 THR B CA 1
ATOM 1638 C C . THR B 2 106 ? -15.499 31.259 1.384 1.00 23.13 103 THR B C 1
ATOM 1639 O O . THR B 2 106 ? -15.515 31.688 0.224 1.00 22.33 103 THR B O 1
ATOM 1643 N N . VAL B 2 107 ? -15.624 32.046 2.446 1.00 22.08 104 VAL B N 1
ATOM 1644 C CA . VAL B 2 107 ? -15.764 33.491 2.302 1.00 20.75 104 VAL B CA 1
ATOM 1645 C C . VAL B 2 107 ? -14.527 34.088 1.651 1.00 19.04 104 VAL B C 1
ATOM 1646 O O . VAL B 2 107 ? -14.621 34.851 0.686 1.00 20.87 104 VAL B O 1
ATOM 1650 N N . LEU B 2 108 ? -13.363 33.730 2.173 1.00 20.13 105 LEU B N 1
ATOM 1651 C CA . LEU B 2 108 ? -12.103 34.218 1.622 1.00 22.55 105 LEU B CA 1
ATOM 1652 C C . LEU B 2 108 ? -11.992 33.886 0.129 1.00 23.05 105 LEU B C 1
ATOM 1653 O O . LEU B 2 108 ? -11.709 34.760 -0.690 1.00 21.86 105 LEU B O 1
ATOM 1658 N N . LEU B 2 109 ? -12.221 32.624 -0.220 1.00 24.09 106 LEU B N 1
ATOM 1659 C CA . LEU B 2 109 ? -12.133 32.194 -1.616 1.00 25.82 106 LEU B CA 1
ATOM 1660 C C . LEU B 2 109 ? -13.152 32.928 -2.481 1.00 26.29 106 LEU B C 1
ATOM 1661 O O . LEU B 2 109 ? -12.864 33.302 -3.622 1.00 27.11 106 LEU B O 1
ATOM 1666 N N . SER B 2 110 ? -14.337 33.147 -1.923 1.00 26.26 107 SER B N 1
ATOM 1667 C CA . SER B 2 110 ? -15.403 33.828 -2.645 1.00 27.84 107 SER B CA 1
ATOM 1668 C C . SER B 2 110 ? -15.075 35.294 -2.907 1.00 25.68 107 SER B C 1
ATOM 1669 O O . SER B 2 110 ? -15.376 35.818 -3.975 1.00 25.79 107 SER B O 1
ATOM 1672 N N . ILE B 2 111 ? -14.459 35.961 -1.933 1.00 25.05 108 ILE B N 1
ATOM 1673 C CA . ILE B 2 111 ? -14.094 37.362 -2.110 1.00 23.87 108 ILE B CA 1
ATOM 1674 C C . ILE B 2 111 ? -12.980 37.468 -3.153 1.00 24.15 108 ILE B C 1
ATOM 1675 O O . ILE B 2 111 ? -12.977 38.366 -3.991 1.00 22.24 108 ILE B O 1
ATOM 1680 N N . GLN B 2 112 ? -12.040 36.533 -3.102 1.00 24.57 109 GLN B N 1
ATOM 1681 C CA . GLN B 2 112 ? -10.924 36.518 -4.042 1.00 26.85 109 GLN B CA 1
ATOM 1682 C C . GLN B 2 112 ? -11.455 36.386 -5.471 1.00 27.78 109 GLN B C 1
ATOM 1683 O O . GLN B 2 112 ? -10.958 37.035 -6.391 1.00 29.25 109 GLN B O 1
ATOM 1689 N N . ALA B 2 113 ? -12.470 35.546 -5.642 1.00 27.98 110 ALA B N 1
ATOM 1690 C CA . ALA B 2 113 ? -13.079 35.325 -6.948 1.00 30.01 110 ALA B CA 1
ATOM 1691 C C . ALA B 2 113 ? -13.816 36.576 -7.410 1.00 31.26 110 ALA B C 1
ATOM 1692 O O . ALA B 2 113 ? -13.820 36.900 -8.601 1.00 30.59 110 ALA B O 1
ATOM 1694 N N . LEU B 2 114 ? -14.441 37.274 -6.463 1.00 31.36 111 LEU B N 1
ATOM 1695 C CA . LEU B 2 114 ? -15.185 38.492 -6.771 1.00 32.56 111 LEU B CA 1
ATOM 1696 C C . LEU B 2 114 ? -14.269 39.527 -7.420 1.00 34.13 111 LEU B C 1
ATOM 1697 O O . LEU B 2 114 ? -14.697 40.285 -8.296 1.00 34.14 111 LEU B O 1
ATOM 1702 N N . LEU B 2 115 ? -13.005 39.546 -7.001 1.00 33.16 112 LEU B N 1
ATOM 1703 C CA . LEU B 2 115 ? -12.040 40.484 -7.555 1.00 34.61 112 LEU B CA 1
ATOM 1704 C C . LEU B 2 115 ? -11.719 40.126 -9.008 1.00 37.70 112 LEU B C 1
ATOM 1705 O O . LEU B 2 115 ? -11.390 40.998 -9.815 1.00 34.48 112 LEU B O 1
ATOM 1710 N N . SER B 2 116 ? -11.811 38.840 -9.338 1.00 40.19 113 SER B N 1
ATOM 1711 C CA . SER B 2 116 ? -11.543 38.397 -10.704 1.00 44.13 113 SER B CA 1
ATOM 1712 C C . SER B 2 116 ? -12.789 38.476 -11.580 1.00 45.16 113 SER B C 1
ATOM 1713 O O . SER B 2 116 ? -12.693 38.688 -12.789 1.00 46.88 113 SER B O 1
ATOM 1716 N N . ALA B 2 117 ? -13.959 38.313 -10.971 1.00 46.49 114 ALA B N 1
ATOM 1717 C CA . ALA B 2 117 ? -15.212 38.362 -11.719 1.00 47.79 114 ALA B CA 1
ATOM 1718 C C . ALA B 2 117 ? -16.232 39.297 -11.074 1.00 48.25 114 ALA B C 1
ATOM 1719 O O . ALA B 2 117 ? -17.177 38.847 -10.425 1.00 48.49 114 ALA B O 1
ATOM 1721 N N . PRO B 2 118 ? -16.051 40.617 -11.249 1.00 50.00 115 PRO B N 1
ATOM 1722 C CA . PRO B 2 118 ? -16.947 41.638 -10.692 1.00 52.89 115 PRO B CA 1
ATOM 1723 C C . PRO B 2 118 ? -18.403 41.420 -11.099 1.00 56.26 115 PRO B C 1
ATOM 1724 O O . PRO B 2 118 ? -18.685 41.042 -12.234 1.00 56.70 115 PRO B O 1
ATOM 1728 N N . ASN B 2 119 ? -19.322 41.666 -10.170 1.00 60.07 116 ASN B N 1
ATOM 1729 C CA . ASN B 2 119 ? -20.747 41.498 -10.439 1.00 63.89 116 ASN B CA 1
ATOM 1730 C C . ASN B 2 119 ? -21.476 42.842 -10.458 1.00 65.97 116 ASN B C 1
ATOM 1731 O O . ASN B 2 119 ? -22.100 43.235 -9.472 1.00 65.32 116 ASN B O 1
ATOM 1736 N N . PRO B 2 120 ? -21.406 43.563 -11.590 1.00 68.68 117 PRO B N 1
ATOM 1737 C CA . PRO B 2 120 ? -22.057 44.867 -11.742 1.00 71.53 117 PRO B CA 1
ATOM 1738 C C . PRO B 2 120 ? -23.578 44.788 -11.882 1.00 74.23 117 PRO B C 1
ATOM 1739 O O . PRO B 2 120 ? -24.235 45.798 -12.136 1.00 74.89 117 PRO B O 1
ATOM 1743 N N . ASP B 2 121 ? -24.133 43.591 -11.721 1.00 77.04 118 ASP B N 1
ATOM 1744 C CA . ASP B 2 121 ? -25.577 43.408 -11.826 1.00 79.82 118 ASP B CA 1
ATOM 1745 C C . ASP B 2 121 ? -26.247 43.870 -10.535 1.00 81.33 118 ASP B C 1
ATOM 1746 O O . ASP B 2 121 ? -27.118 43.187 -9.994 1.00 81.64 118 ASP B O 1
ATOM 1751 N N . ASP B 2 122 ? -25.830 45.034 -10.047 1.00 82.68 119 ASP B N 1
ATOM 1752 C CA . ASP B 2 122 ? -26.382 45.596 -8.820 1.00 84.10 119 ASP B CA 1
ATOM 1753 C C . ASP B 2 122 ? -27.358 46.729 -9.132 1.00 84.86 119 ASP B C 1
ATOM 1754 O O . ASP B 2 122 ? -27.191 47.450 -10.117 1.00 85.03 119 ASP B O 1
ATOM 1759 N N . PRO B 2 123 ? -28.390 46.901 -8.289 1.00 85.48 120 PRO B N 1
ATOM 1760 C CA . PRO B 2 123 ? -29.403 47.946 -8.468 1.00 85.48 120 PRO B CA 1
ATOM 1761 C C . PRO B 2 123 ? -28.836 49.355 -8.338 1.00 85.47 120 PRO B C 1
ATOM 1762 O O . PRO B 2 123 ? -29.551 50.342 -8.523 1.00 85.78 120 PRO B O 1
ATOM 1766 N N . LEU B 2 124 ? -27.549 49.442 -8.016 1.00 85.28 121 LEU B N 1
ATOM 1767 C CA . LEU B 2 124 ? -26.885 50.731 -7.863 1.00 84.96 121 LEU B CA 1
ATOM 1768 C C . LEU B 2 124 ? -25.376 50.585 -7.736 1.00 84.83 121 LEU B C 1
ATOM 1769 O O . LEU B 2 124 ? -24.631 50.957 -8.644 1.00 84.92 121 LEU B O 1
ATOM 1774 N N . ALA B 2 125 ? -24.932 50.044 -6.605 1.00 84.19 122 ALA B N 1
ATOM 1775 C CA . ALA B 2 125 ? -23.508 49.868 -6.350 1.00 83.10 122 ALA B CA 1
ATOM 1776 C C . ALA B 2 125 ? -22.813 51.196 -6.628 1.00 82.45 122 ALA B C 1
ATOM 1777 O O . ALA B 2 125 ? -21.629 51.238 -6.970 1.00 81.94 122 ALA B O 1
ATOM 1779 N N . ASN B 2 126 ? -23.577 52.276 -6.484 1.00 81.48 123 ASN B N 1
ATOM 1780 C CA . ASN B 2 126 ? -23.082 53.629 -6.707 1.00 80.84 123 ASN B CA 1
ATOM 1781 C C . ASN B 2 126 ? -22.759 53.846 -8.182 1.00 79.47 123 ASN B C 1
ATOM 1782 O O . ASN B 2 126 ? -23.194 53.082 -9.045 1.00 78.78 123 ASN B O 1
AT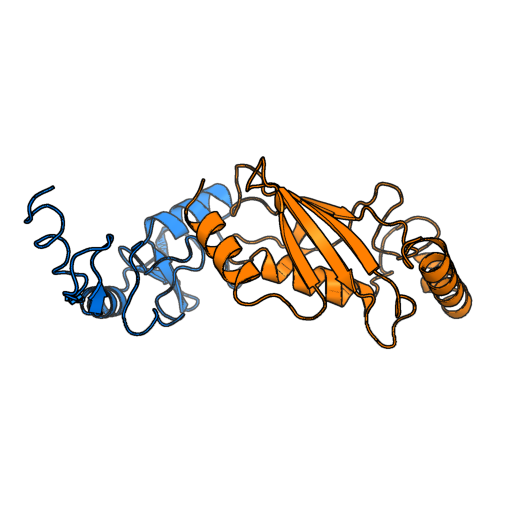OM 1787 N N . ASP B 2 127 ? -21.996 54.897 -8.464 1.00 78.23 124 ASP B N 1
ATOM 1788 C CA . ASP B 2 127 ? -21.607 55.207 -9.831 1.00 76.36 124 ASP B CA 1
ATOM 1789 C C . ASP B 2 127 ? -20.373 54.393 -10.204 1.00 74.88 124 ASP B C 1
ATOM 1790 O O . ASP B 2 127 ? -19.393 54.929 -10.719 1.00 75.81 124 ASP B O 1
ATOM 1795 N N . VAL B 2 128 ? -20.426 53.094 -9.928 1.00 72.19 125 VAL B N 1
ATOM 1796 C CA . VAL B 2 128 ? -19.321 52.196 -10.240 1.00 69.55 125 VAL B CA 1
ATOM 1797 C C . VAL B 2 128 ? -19.843 50.991 -11.011 1.00 68.53 125 VAL B C 1
ATOM 1798 O O . VAL B 2 128 ? -19.162 50.465 -11.891 1.00 68.15 125 VAL B O 1
ATOM 1802 N N . ALA B 2 129 ? -21.058 50.564 -10.680 1.00 67.75 126 ALA B N 1
ATOM 1803 C CA . ALA B 2 129 ? -21.675 49.421 -11.342 1.00 67.62 126 ALA B CA 1
ATOM 1804 C C . ALA B 2 129 ? -21.971 49.727 -12.806 1.00 67.18 126 ALA B C 1
ATOM 1805 O O . ALA B 2 129 ? -21.588 48.970 -13.699 1.00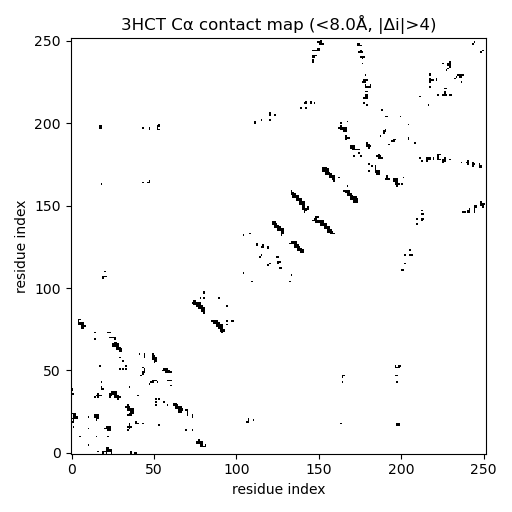 66.35 126 ALA B O 1
ATOM 1807 N N . GLU B 2 130 ? -22.652 50.842 -13.049 1.00 68.16 127 GLU B N 1
ATOM 1808 C CA . GLU B 2 130 ? -23.001 51.237 -14.409 1.00 68.06 127 GLU B CA 1
ATOM 1809 C C . GLU B 2 130 ? -21.761 51.583 -15.220 1.00 67.08 127 GLU B C 1
ATOM 1810 O O . GLU B 2 130 ? -21.705 51.331 -16.422 1.00 66.64 127 GLU B O 1
ATOM 1816 N N . GLN B 2 131 ? -20.764 52.158 -14.558 1.00 65.93 128 GLN B N 1
ATOM 1817 C CA . GLN B 2 131 ? -19.527 52.527 -15.231 1.00 64.13 128 GLN B CA 1
ATOM 1818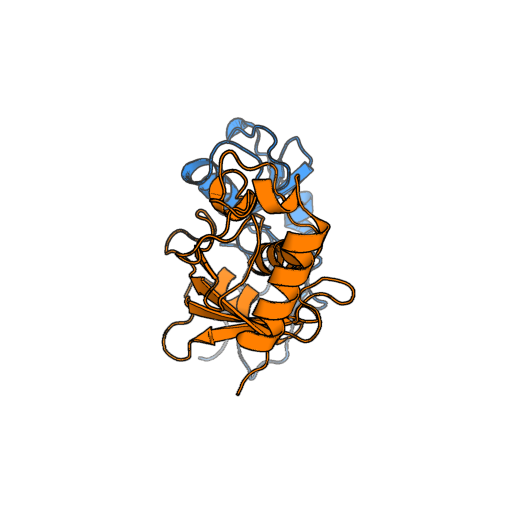 C C . GLN B 2 131 ? -18.801 51.276 -15.704 1.00 62.83 128 GLN B C 1
ATOM 1819 O O . GLN B 2 131 ? -18.107 51.291 -16.721 1.00 62.13 128 GLN B O 1
ATOM 1825 N N . TRP B 2 132 ? -18.971 50.189 -14.962 1.00 61.46 129 TRP B N 1
ATOM 1826 C CA . TRP B 2 132 ? -18.318 48.935 -15.303 1.00 60.60 129 TRP B CA 1
ATOM 1827 C C . TRP B 2 132 ? -19.010 48.252 -16.478 1.00 60.23 129 TRP B C 1
ATOM 1828 O O . TRP B 2 132 ? -18.379 47.518 -17.239 1.00 59.83 129 TRP B O 1
ATOM 1839 N N . LYS B 2 133 ? -20.307 48.500 -16.628 1.00 59.96 130 LYS B N 1
ATOM 1840 C CA . LYS B 2 133 ? -21.067 47.905 -17.719 1.00 60.91 130 LYS B CA 1
ATOM 1841 C C . LYS B 2 133 ? -21.104 48.814 -18.950 1.00 60.16 130 LYS B C 1
ATOM 1842 O O . LYS B 2 133 ? -20.818 48.376 -20.064 1.00 59.00 130 LYS B O 1
ATOM 1848 N N . THR B 2 134 ? -21.442 50.082 -18.739 1.00 59.68 131 THR B N 1
ATOM 1849 C CA . THR B 2 134 ? -21.529 51.049 -19.826 1.00 59.77 131 THR B CA 1
ATOM 1850 C C . THR B 2 134 ? -20.313 51.971 -19.921 1.00 59.71 131 THR B C 1
ATOM 1851 O O . THR B 2 134 ? -20.459 53.174 -20.146 1.00 60.61 131 THR B O 1
ATOM 1855 N N . ASN B 2 135 ? -19.121 51.402 -19.756 1.00 59.11 132 ASN B N 1
ATOM 1856 C CA . ASN B 2 135 ? -17.871 52.160 -19.826 1.00 58.02 132 ASN B CA 1
ATOM 1857 C C . ASN B 2 135 ? -16.751 51.285 -19.264 1.00 57.83 132 ASN B C 1
ATOM 1858 O O . ASN B 2 135 ? -15.731 51.782 -18.782 1.00 56.62 132 ASN B O 1
ATOM 1863 N N . GLU B 2 136 ? -16.960 49.972 -19.352 1.00 57.60 133 GLU B N 1
ATOM 1864 C CA . GLU B 2 136 ? -16.022 48.970 -18.848 1.00 57.72 133 GLU B CA 1
ATOM 1865 C C . GLU B 2 136 ? -14.543 49.307 -19.022 1.00 56.92 133 GLU B C 1
ATOM 1866 O O . GLU B 2 136 ? -13.766 49.196 -18.075 1.00 57.41 133 GLU B O 1
ATOM 1872 N N . ALA B 2 137 ? -14.154 49.707 -20.230 1.00 54.51 134 ALA B N 1
ATOM 1873 C CA . ALA B 2 137 ? -12.762 50.041 -20.509 1.00 52.15 134 ALA B CA 1
ATOM 1874 C C . ALA B 2 137 ? -12.221 51.118 -19.575 1.00 51.63 134 ALA B C 1
ATOM 1875 O O . ALA B 2 137 ? -11.096 51.016 -19.086 1.00 51.13 134 ALA B O 1
ATOM 1877 N N . GLN B 2 138 ? -13.026 52.148 -19.333 1.00 50.51 135 GLN B N 1
ATOM 1878 C CA . GLN B 2 138 ? -12.630 53.251 -18.463 1.00 49.22 135 GLN B CA 1
ATOM 1879 C C . GLN B 2 138 ? -12.634 52.805 -16.999 1.00 48.36 135 GLN B C 1
ATOM 1880 O O . GLN B 2 138 ? -11.663 53.027 -16.272 1.00 48.09 135 GLN B O 1
ATOM 1886 N N . ALA B 2 139 ? -13.725 52.172 -16.577 1.00 46.64 136 ALA B N 1
ATOM 1887 C CA . ALA B 2 139 ? -13.852 51.693 -15.204 1.00 46.05 136 ALA B CA 1
ATOM 1888 C C . ALA B 2 139 ? -12.650 50.829 -14.842 1.00 44.64 136 ALA B C 1
ATOM 1889 O O . ALA B 2 139 ? -12.046 51.000 -13.784 1.00 44.18 136 ALA B O 1
ATOM 1891 N N . ILE B 2 140 ? -12.310 49.906 -15.736 1.00 43.89 137 ILE B N 1
ATOM 1892 C CA . ILE B 2 140 ? -11.181 49.009 -15.535 1.00 43.23 137 ILE B CA 1
ATOM 1893 C C . ILE B 2 140 ? -9.882 49.790 -15.375 1.00 42.16 137 ILE B C 1
ATOM 1894 O O . ILE B 2 140 ? -9.081 49.504 -14.483 1.00 40.82 137 ILE B O 1
ATOM 1899 N N . GLU B 2 141 ? -9.672 50.781 -16.235 1.00 41.69 138 GLU B N 1
ATOM 1900 C CA . GLU B 2 141 ? -8.457 51.579 -16.152 1.00 40.14 138 GLU B CA 1
ATOM 1901 C C . GLU B 2 141 ? -8.454 52.380 -14.845 1.00 39.12 138 GLU B C 1
ATOM 1902 O O . GLU B 2 141 ? -7.397 52.687 -14.295 1.00 37.98 138 GLU B O 1
ATOM 1908 N N . 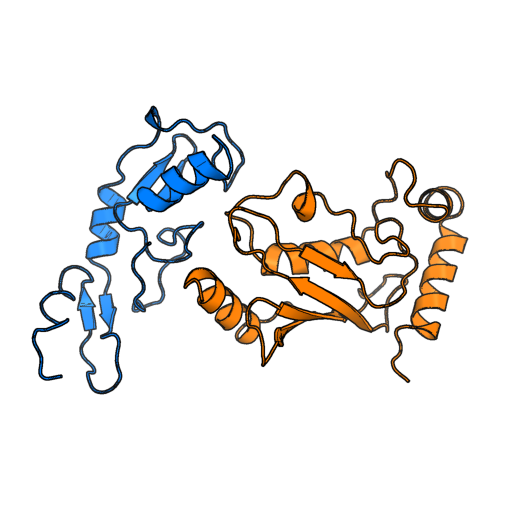THR B 2 142 ? -9.639 52.712 -14.343 1.00 37.92 139 THR B N 1
ATOM 1909 C CA . THR B 2 142 ? -9.737 53.459 -13.093 1.00 38.71 139 THR B CA 1
ATOM 1910 C C . THR B 2 142 ? -9.403 52.546 -11.916 1.00 38.34 139 THR B C 1
ATOM 1911 O O . THR B 2 142 ? -8.753 52.969 -10.959 1.00 39.10 139 THR B O 1
ATOM 1915 N N . ALA B 2 143 ? -9.850 51.295 -11.988 1.00 37.37 140 ALA B N 1
ATOM 1916 C CA . ALA B 2 143 ? -9.575 50.332 -10.925 1.00 38.60 140 ALA B CA 1
ATOM 1917 C C . ALA B 2 143 ? -8.074 50.083 -10.896 1.00 38.36 140 ALA B C 1
ATOM 1918 O O . ALA B 2 143 ? -7.484 49.852 -9.843 1.00 37.21 140 ALA B O 1
ATOM 1920 N N . ARG B 2 144 ? -7.468 50.142 -12.078 1.00 39.97 141 ARG B N 1
ATOM 1921 C CA . ARG B 2 144 ? -6.033 49.936 -12.246 1.00 39.05 141 ARG B CA 1
ATOM 1922 C C . ARG B 2 144 ? -5.270 51.074 -11.569 1.00 39.55 141 ARG B C 1
ATOM 1923 O O . ARG B 2 144 ? -4.301 50.847 -10.836 1.00 36.97 141 ARG B O 1
ATOM 1931 N N . ALA B 2 145 ? -5.719 52.302 -11.821 1.00 37.28 142 ALA B N 1
ATOM 1932 C CA . ALA B 2 145 ? -5.087 53.482 -11.242 1.00 36.27 142 ALA B CA 1
ATOM 1933 C C . ALA B 2 145 ? -5.242 53.497 -9.720 1.00 35.23 142 ALA B C 1
ATOM 1934 O O . ALA B 2 145 ? -4.315 53.856 -8.990 1.00 34.91 142 ALA B O 1
ATOM 1936 N N . TRP B 2 146 ? -6.420 53.113 -9.242 1.00 32.94 143 TRP B N 1
ATOM 1937 C CA . TRP B 2 146 ? -6.665 53.088 -7.808 1.00 30.96 143 TRP B CA 1
ATOM 1938 C C . TRP B 2 146 ? -5.758 52.059 -7.149 1.00 30.36 143 TRP B C 1
ATOM 1939 O O . TRP B 2 146 ? -5.315 52.233 -6.008 1.00 30.55 143 TRP B O 1
ATOM 1950 N N . THR B 2 147 ? -5.480 50.986 -7.877 1.00 28.97 144 THR B N 1
ATOM 1951 C CA . THR B 2 147 ? -4.616 49.932 -7.376 1.00 30.92 144 THR B CA 1
ATOM 1952 C C . THR B 2 147 ? -3.230 50.501 -7.103 1.00 33.00 144 THR B C 1
ATOM 1953 O O . THR B 2 147 ? -2.700 50.363 -6.001 1.00 32.63 144 THR B O 1
ATOM 1957 N N . ARG B 2 148 ? -2.652 51.160 -8.104 1.00 35.60 145 ARG B N 1
ATOM 1958 C CA . ARG B 2 148 ? -1.323 51.743 -7.952 1.00 37.07 145 ARG B CA 1
ATOM 1959 C C . ARG B 2 148 ? -1.327 52.884 -6.946 1.00 35.34 145 ARG B C 1
ATOM 1960 O O . ARG B 2 148 ? -0.331 53.131 -6.276 1.00 36.31 145 ARG B O 1
ATOM 1968 N N . LEU B 2 149 ? -2.448 53.584 -6.837 1.00 35.10 146 LEU B N 1
ATOM 1969 C CA . LEU B 2 149 ? -2.539 54.703 -5.909 1.00 33.95 146 LEU B CA 1
ATOM 1970 C C . LEU B 2 149 ? -2.766 54.311 -4.454 1.00 34.10 146 LEU B C 1
ATOM 1971 O O . LEU B 2 149 ? -2.296 54.997 -3.547 1.00 31.78 146 LEU B O 1
ATOM 1976 N N . TYR B 2 150 ? -3.471 53.207 -4.225 1.00 31.70 147 TYR B N 1
ATOM 1977 C CA . TYR B 2 150 ? -3.796 52.823 -2.855 1.00 31.04 147 TYR B CA 1
ATOM 1978 C C . TYR B 2 150 ? -3.422 51.423 -2.391 1.00 31.69 147 TYR B C 1
ATOM 1979 O O . TYR B 2 150 ? -3.408 51.160 -1.189 1.00 32.69 147 TYR B O 1
ATOM 1988 N N . ALA B 2 151 ? -3.127 50.524 -3.320 1.00 30.41 148 ALA B N 1
ATOM 1989 C CA . ALA B 2 151 ? -2.821 49.153 -2.937 1.00 33.89 148 ALA B CA 1
ATOM 1990 C C . ALA B 2 151 ? -1.403 48.689 -3.230 1.00 36.90 148 ALA B C 1
ATOM 1991 O O . ALA B 2 151 ? -1.163 47.490 -3.370 1.00 38.08 148 ALA B O 1
ATOM 1993 N N . MET B 2 152 ? -0.467 49.629 -3.302 1.00 42.52 149 MET B N 1
ATOM 1994 C CA . MET B 2 152 ? 0.930 49.309 -3.587 1.00 48.48 149 MET B CA 1
ATOM 1995 C C . MET B 2 152 ? 1.826 49.645 -2.395 1.00 51.70 149 MET B C 1
ATOM 1996 O O . MET B 2 152 ? 3.003 49.956 -2.570 1.00 52.93 149 MET B O 1
ATOM 2001 N N . ASN B 2 153 ? 1.267 49.580 -1.190 1.00 55.80 150 ASN B N 1
ATOM 2002 C CA . ASN B 2 153 ? 2.014 49.889 0.028 1.00 59.63 150 ASN B CA 1
ATOM 2003 C C . ASN B 2 153 ? 2.406 51.361 0.039 1.00 62.00 150 ASN B C 1
ATOM 2004 O O . ASN B 2 153 ? 1.642 52.217 -0.412 1.00 63.16 150 ASN B O 1
ATOM 2009 N N . ASN B 2 154 ? 3.597 51.650 0.555 1.00 64.66 151 ASN B N 1
ATOM 2010 C CA . ASN B 2 154 ? 4.100 53.019 0.624 1.00 66.23 151 ASN B CA 1
ATOM 2011 C C . ASN B 2 154 ? 3.254 53.890 1.547 1.00 66.88 151 ASN B C 1
ATOM 2012 O O . ASN B 2 154 ? 2.289 53.360 2.139 1.00 66.70 151 ASN B O 1
#

Radius of gyration: 21.94 Å; Cα contacts (8 Å, |Δi|>4): 446; chains: 2; bounding box: 43×53×58 Å

Solvent-accessible surface area: 14565 Å² total; per-residue (Å²): 108,0,36,75,33,110,18,55,106,115,39,90,94,110,21,38,0,31,10,13,0,4,0,2,105,73,2,6,34,2,86,43,38,50,87,0,1,97,54,5,0,48,101,1,5,207,80,46,30,96,109,0,7,67,56,86,90,116,0,61,100,129,58,28,88,91,10,97,148,3,66,148,84,0,33,46,48,76,0,65,33,72,106,168,82,58,156,129,86,25,60,13,130,101,16,140,97,42,102,98,129,86,161,239,97,62,106,12,1,69,54,4,17,112,81,7,89,78,131,78,7,112,44,10,117,10,91,38,32,180,109,74,41,46,64,1,72,2,14,0,51,5,15,132,136,14,26,0,66,60,3,52,0,98,4,58,0,93,0,10,144,89,9,19,28,30,12,2,122,21,123,6,86,20,83,14,26,2,4,2,13,43,149,140,6,138,7,40,13,59,21,26,89,122,129,36,8,5,21,41,36,0,66,47,0,2,81,29,1,41,56,23,2,68,71,33,66,32,119,21,146,108,22,62,102,23,0,98,46,17,106,105,53,94,85,115,2,55,104,40,0,88,40,56,2,123,125,89,3,74,118,186

B-factor: mean 41.5, std 17.28, range [17.38, 100.66]

Organism: Homo sapiens (NCBI:txid9606)

GO terms:
  GO:0061630 ubiquitin protein ligase activity (F, IDA)
  GO:0002753 cytoplasmic pattern recognition receptor signaling pathway (P, IDA)
  GO:0034142 toll-like receptor 4 signaling pathway (P, IDA)
  GO:0034162 toll-like receptor 9 signaling pathway (P, IDA)
  GO:0038061 non-canonical NF-kappaB signal transduction (P, IDA)
  GO:0005737 cytoplasm (C, IDA)
  GO:0038173 interleukin-17A-mediated signaling pathway (P, IDA)
  GO:0030674 protein-macromolecule adaptor activity (F, IDA)
  GO:0034450 ubiquitin-ubiquitin ligase activity (F, IDA)
  GO:0140374 antiviral innate immune response (P, IDA)
  GO:0023035 CD40 signaling pathway (P, IDA)
  GO:0050852 T cell receptor signaling pathway (P, IDA)
  GO:0007249 canonical NF-kappaB signal transduction (P, IDA)
  GO:0070534 protein K63-linked ubiquitination (P, IDA)
  GO:0000045 autophagosome assembly (P, IDA)
  GO:0005737 cytoplasm (C, IC)
  GO:0031234 extrinsic component of cytoplasmic side of plasma membrane (C, IC)
  GO:0038172 interleukin-33-mediated signaling pathway (P, IMP)
  GO:1904996 positive regulation of leukocyte adhesion to vascular endothelial cell (P, IMP)
  GO:0007249 canonical NF-kappaB signal transduction (P, IMP)

CATH classification: 3.30.40.10

Nearest PDB structures (foldseek):
  3hcs-assembly1_A  TM=9.791E-01  e=5.215E-21  Homo sapiens
  3hcu-assembly1_A  TM=9.528E-01  e=4.049E-19  Homo sapiens
  5vnz-assembly2_D  TM=9.783E-01  e=1.112E-17  Danio rerio
  5vo0-assembly1_A  TM=9.788E-01  e=1.995E-17  Danio rerio
  5vo0-assembly1_D  TM=9.853E-01  e=7.314E-17  Danio rerio

Secondary structure (DSSP, 8-state):
--B-S-BSS---GGGB-TTT-SB-SSEEE-TTS-EEEHHHHHHHHHHH-SB-TTT--B--GGG-EE-HHHHHHHHTSEEE-SSTT---EEEGGGSGGGTSSS--/--HHHHHHHHHHHHSPPTTEEEEE-SS-TTEEEEEEEPPTTSTTTT-EEEEEEE--TTTTSSPPEEEE-S----TTB-TT-BB--HHHHTS--TT--HHHHHHHHHHHHHS----SS-TTTTHHHHHSSHHHHHHHHHHHHHHHSS--

Foldseek 3Di:
DADDFAFVPGDDVQQAAPQPRHGADQWKAAPVGHIHNLVRVVVCCVPVHQADVVPRHGHDNVRIGTDVVSVVVQQQTWTDDPDPDDDDIGRNVCCVCVPPVDDD/DDPVLVVQQVCCVVDPDVQKDWHADPVGRQKIWIKGAQDPPALLHLFIWIKIWGADPPPPQAAIAMFTDWDALALQAAPRRHGNDCCNPPVPDNVADPNNVVVRVNVCSVPGDLVDPPSDPRSCCCVVVVVVSSVVRNVSSVVTGNDD